Protein AF-A0A420PX60-F1 (afdb_monomer)

Foldseek 3Di:
DDDDDPVVVVVVVVVVVVVVVVVVVVVVVVVVVVVVVVVVVVPPPDPPVLQVQCLLLLLLLLQLCCQLPVPDFLLVLVVCCVVDRNLVSSLVSLQVLCVSLVHDGDDSVRCVVCVLVSSQVSLVSCLVPQQFKEFPDFDPDFDPPVVLLVLCLVVCVVDPRSVSDPSVPDDSSSLSSVLSNVCNNVRYHYDSVCRRDVRSSRRSSRCVSVVNTDIDGSVVVVVVVVVVD

Solvent-accessible surface area (backbone atoms only — not comparable to full-atom values): 12867 Å² total; per-residue (Å²): 136,85,84,77,74,57,68,68,60,56,50,51,50,52,50,51,54,50,52,54,53,51,52,51,51,52,50,49,52,51,50,50,50,51,49,49,50,52,49,57,70,64,47,70,72,70,91,79,59,73,50,73,93,39,37,18,56,39,15,36,50,30,16,53,44,27,59,78,36,74,84,61,52,61,42,58,51,53,51,49,54,71,76,39,60,52,66,62,44,51,53,53,52,52,53,52,51,28,57,76,70,70,46,81,89,71,55,72,65,59,38,67,78,35,46,68,60,54,51,49,52,49,50,53,56,49,53,75,73,57,73,40,36,30,65,76,44,53,44,95,62,54,56,56,72,70,56,49,53,51,52,48,52,67,66,34,70,80,41,81,52,47,69,68,46,66,72,91,75,62,50,71,58,52,49,27,27,51,50,19,27,55,37,8,70,73,54,32,52,61,64,43,71,54,29,57,51,68,67,40,32,33,7,39,47,40,11,56,77,70,70,57,42,40,73,37,57,53,82,67,54,73,70,58,59,79,74,77,115

Secondary structure (DSSP, 8-state):
------HHHHHHHHHHHHHHHHHHHHHHHHHHHHHHHHHHHHS---S--TTTTTHHHHHHHHHHHHHH-TT--HHHHHHHHHHS-HHHHHHHHHHHHHHHTTPPP--HHHHHHTHHHHHHHHHHHHHHHH--EEEEE--SS---HHHHHHHHHHHHTTSHHHHT--GGG--HHHHHHHHHHHHHHTTEE--GGGGSSHHHHHHHHHHHHHT-SEEE-TTTGGGTGGG--

Mean predicted aligned error: 12.95 Å

Organism: Fusarium oxysporum (NCBI:txid5507)

Radius of gyration: 25.58 Å; Cα contacts (8 Å, |Δi|>4): 239; chains: 1; bounding box: 65×84×45 Å

pLDDT: mean 82.31, std 15.72, range [37.22, 97.06]

Structure (mmCIF, N/CA/C/O backbone):
data_AF-A0A420PX60-F1
#
_entry.id   AF-A0A420PX60-F1
#
loop_
_atom_site.group_PDB
_atom_site.id
_atom_site.type_symbol
_atom_site.label_atom_id
_atom_site.label_alt_id
_atom_site.label_comp_id
_atom_site.label_asym_id
_atom_site.label_entity_id
_atom_site.label_seq_id
_atom_site.pdbx_PDB_ins_code
_atom_site.Cartn_x
_atom_site.Cartn_y
_atom_site.Cartn_z
_atom_site.occupancy
_atom_site.B_iso_or_equiv
_atom_site.auth_seq_id
_atom_site.auth_comp_id
_atom_site.auth_asym_id
_atom_site.auth_atom_id
_atom_site.pdbx_PDB_model_num
ATOM 1 N N . MET A 1 1 ? 51.473 63.343 -23.647 1.00 39.12 1 MET A N 1
ATOM 2 C CA . MET A 1 1 ? 51.905 61.939 -23.492 1.00 39.12 1 MET A CA 1
ATOM 3 C C . MET A 1 1 ? 50.635 61.113 -23.345 1.00 39.12 1 MET A C 1
ATOM 5 O O . MET A 1 1 ? 49.970 61.221 -22.326 1.00 39.12 1 MET A O 1
ATOM 9 N N . THR A 1 2 ? 50.204 60.440 -24.412 1.00 43.53 2 THR A N 1
ATOM 10 C CA . THR A 1 2 ? 48.898 59.763 -24.469 1.00 43.53 2 THR A CA 1
ATOM 11 C C . THR A 1 2 ? 49.077 58.333 -23.974 1.00 43.53 2 THR A C 1
ATOM 13 O O . THR A 1 2 ? 49.646 57.504 -24.679 1.00 43.53 2 THR A O 1
ATOM 16 N N . ILE A 1 3 ? 48.663 58.058 -22.736 1.00 50.19 3 ILE A N 1
ATOM 17 C CA . ILE A 1 3 ? 48.736 56.716 -22.150 1.00 50.19 3 ILE A CA 1
ATOM 18 C C . ILE A 1 3 ? 47.606 55.889 -22.767 1.00 50.19 3 ILE A C 1
ATOM 20 O O . ILE A 1 3 ? 46.438 56.056 -22.424 1.00 50.19 3 ILE A O 1
ATOM 24 N N . THR A 1 4 ? 47.946 55.033 -23.726 1.00 51.41 4 THR A N 1
ATOM 25 C CA . THR A 1 4 ? 47.033 54.034 -24.284 1.00 51.41 4 THR A CA 1
ATOM 26 C C . THR A 1 4 ? 47.108 52.792 -23.406 1.00 51.41 4 THR A C 1
ATOM 28 O O . THR A 1 4 ? 48.108 52.078 -23.396 1.00 51.41 4 THR A O 1
ATOM 31 N N . PHE A 1 5 ? 46.063 52.556 -22.613 1.00 56.72 5 PHE A N 1
ATOM 32 C CA . PHE A 1 5 ? 45.938 51.310 -21.862 1.00 56.72 5 PHE A CA 1
ATOM 33 C C . PHE A 1 5 ? 45.734 50.148 -22.849 1.00 56.72 5 PHE A C 1
ATOM 35 O O . PHE A 1 5 ? 44.934 50.293 -23.778 1.00 56.72 5 PHE A O 1
ATOM 42 N N . PRO A 1 6 ? 46.422 49.001 -22.688 1.00 65.31 6 PRO A N 1
ATOM 43 C CA . PRO A 1 6 ? 46.249 47.873 -23.594 1.00 65.31 6 PRO A CA 1
ATOM 44 C C . PRO A 1 6 ? 44.797 47.398 -23.524 1.00 65.31 6 PRO A C 1
ATOM 46 O O . PRO A 1 6 ? 44.298 47.103 -22.438 1.00 65.31 6 PRO A O 1
ATOM 49 N N . ALA A 1 7 ? 44.113 47.311 -24.667 1.00 59.41 7 ALA A N 1
ATOM 50 C CA . ALA A 1 7 ? 42.714 46.879 -24.737 1.00 59.41 7 ALA A CA 1
ATOM 51 C C . ALA A 1 7 ? 42.475 45.522 -24.040 1.00 59.41 7 ALA A C 1
ATOM 53 O O . ALA A 1 7 ? 41.420 45.298 -23.453 1.00 59.41 7 ALA A O 1
ATOM 54 N N . THR A 1 8 ? 43.488 44.653 -24.024 1.00 61.88 8 THR A N 1
ATOM 55 C CA . THR A 1 8 ? 43.522 43.379 -23.291 1.00 61.88 8 THR A CA 1
ATOM 56 C C . THR A 1 8 ? 43.421 43.531 -21.774 1.00 61.88 8 THR A C 1
ATOM 58 O O . THR A 1 8 ? 42.754 42.724 -21.135 1.00 61.88 8 THR A O 1
ATOM 61 N N . LEU A 1 9 ? 44.030 44.569 -21.197 1.00 65.00 9 LEU A N 1
ATOM 62 C CA . LEU A 1 9 ? 44.014 44.846 -19.756 1.00 65.00 9 LEU A CA 1
ATOM 63 C C . LEU A 1 9 ? 42.647 45.390 -19.310 1.00 65.00 9 LEU A C 1
ATOM 65 O O . LEU A 1 9 ? 42.151 45.039 -18.241 1.00 65.00 9 LEU A O 1
ATOM 69 N N . VAL A 1 10 ? 42.002 46.186 -20.170 1.00 70.25 10 VAL A N 1
ATOM 70 C CA . VAL A 1 10 ? 40.627 46.672 -19.966 1.00 70.25 10 VAL A CA 1
ATOM 71 C C . VAL A 1 10 ? 39.625 45.515 -20.045 1.00 70.25 10 VAL A C 1
ATOM 73 O O . VAL A 1 10 ? 38.792 45.370 -19.153 1.00 70.25 10 VAL A O 1
ATOM 76 N N . LEU A 1 11 ? 39.757 44.642 -21.049 1.00 71.19 11 LEU A N 1
ATOM 77 C CA . LEU A 1 11 ? 38.934 43.438 -21.205 1.00 71.19 11 LEU A CA 1
ATOM 78 C C . LEU A 1 11 ? 39.089 42.465 -20.030 1.00 71.19 11 LEU A C 1
ATOM 80 O O . LEU A 1 11 ? 38.087 41.970 -19.520 1.00 71.19 11 LEU A O 1
ATOM 84 N N . SER A 1 12 ? 40.314 42.220 -19.551 1.00 75.62 12 SER A N 1
ATOM 85 C CA . SER A 1 12 ? 40.524 41.350 -18.386 1.00 75.62 12 SER A CA 1
ATOM 86 C C . SER A 1 12 ? 39.862 41.905 -17.127 1.00 75.62 12 SER A C 1
ATOM 88 O O . SER A 1 12 ? 39.278 41.147 -16.358 1.00 75.62 12 SER A O 1
ATOM 90 N N . LEU A 1 13 ? 39.895 43.229 -16.940 1.00 77.75 13 LEU A N 1
ATOM 91 C CA . LEU A 1 13 ? 39.271 43.871 -15.786 1.00 77.75 13 LEU A CA 1
ATOM 92 C C . LEU A 1 13 ? 37.740 43.764 -15.848 1.00 77.75 13 LEU A C 1
ATOM 94 O O . LEU A 1 13 ? 37.107 43.453 -14.843 1.00 77.75 13 LEU A O 1
ATOM 98 N N . GLN A 1 14 ? 37.157 43.952 -17.036 1.00 80.31 14 GLN A N 1
ATOM 99 C CA . GLN A 1 14 ? 35.719 43.796 -17.274 1.00 80.31 14 GLN A CA 1
ATOM 100 C C . GLN A 1 14 ? 35.247 42.349 -17.072 1.00 80.31 14 GLN A C 1
ATOM 102 O O . GLN A 1 14 ? 34.190 42.125 -16.486 1.00 80.31 14 GLN A O 1
ATOM 107 N N . ILE A 1 15 ? 36.039 41.363 -17.507 1.00 80.31 15 ILE A N 1
ATOM 108 C CA . ILE A 1 15 ? 35.744 39.938 -17.298 1.00 80.31 15 ILE A CA 1
ATOM 109 C C . ILE A 1 15 ? 35.779 39.593 -15.806 1.00 80.31 15 ILE A C 1
ATOM 111 O O . ILE A 1 15 ? 34.854 38.945 -15.318 1.00 80.31 15 ILE A O 1
ATOM 115 N N . CYS A 1 16 ? 36.788 40.055 -15.061 1.00 79.94 16 CYS A N 1
ATOM 116 C CA . CYS A 1 16 ? 36.846 39.833 -13.614 1.00 79.94 16 CYS A CA 1
ATOM 117 C C . CYS A 1 16 ? 35.641 40.453 -12.893 1.00 79.94 16 CYS A C 1
ATOM 119 O O . CYS A 1 16 ? 35.014 39.789 -12.073 1.00 79.94 16 CYS A O 1
ATOM 121 N N . GLN A 1 17 ? 35.254 41.678 -13.263 1.00 84.94 17 GLN A N 1
ATOM 122 C CA . GLN A 1 17 ? 34.063 42.332 -12.710 1.00 84.94 17 GLN A CA 1
ATOM 123 C C . GLN A 1 17 ? 32.777 41.540 -12.993 1.00 84.94 17 GLN A C 1
ATOM 125 O O . GLN A 1 17 ? 31.934 41.403 -12.108 1.00 84.94 17 GLN A O 1
ATOM 130 N N . LEU A 1 18 ? 32.635 40.976 -14.196 1.00 87.19 18 LEU A N 1
ATOM 131 C CA . LEU A 1 18 ? 31.510 40.110 -14.564 1.00 87.19 18 LEU A 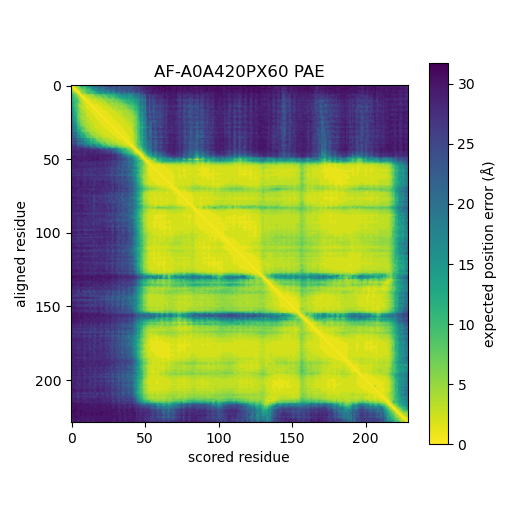CA 1
ATOM 132 C C . LEU A 1 18 ? 31.476 38.810 -13.750 1.00 87.19 18 LEU A C 1
ATOM 134 O O . LEU A 1 18 ? 30.405 38.393 -13.306 1.00 87.19 18 LEU A O 1
ATOM 138 N N . PHE A 1 19 ? 32.629 38.176 -13.525 1.00 86.12 19 PHE A N 1
ATOM 139 C CA . PHE A 1 19 ? 32.718 36.972 -12.694 1.00 86.12 19 PHE A CA 1
ATOM 140 C C . PHE A 1 19 ? 32.356 37.252 -11.236 1.00 86.12 19 PHE A C 1
ATOM 142 O O . PHE A 1 19 ? 31.608 36.476 -10.639 1.00 86.12 19 PHE A O 1
ATOM 149 N N . ASP A 1 20 ? 32.821 38.369 -10.682 1.00 88.44 20 ASP A N 1
ATOM 150 C CA . ASP A 1 20 ? 32.480 38.768 -9.317 1.00 88.44 20 ASP A CA 1
ATOM 151 C C . ASP A 1 20 ? 30.981 39.067 -9.179 1.00 88.44 20 ASP A C 1
ATOM 153 O O . ASP A 1 20 ? 30.349 38.614 -8.222 1.00 88.44 20 ASP A O 1
ATOM 157 N N . GLN A 1 21 ? 30.376 39.731 -10.171 1.00 88.12 21 GLN A N 1
ATOM 158 C CA . GLN A 1 21 ? 28.929 39.962 -10.218 1.00 88.12 21 GLN A CA 1
ATOM 159 C C . GLN A 1 21 ? 28.127 38.656 -10.307 1.00 88.12 21 GLN A C 1
ATOM 161 O O . GLN A 1 21 ? 27.132 38.493 -9.599 1.00 88.12 21 GLN A O 1
ATOM 166 N N . LEU A 1 22 ? 28.554 37.703 -11.142 1.00 84.38 22 LEU A N 1
ATOM 167 C CA . LEU A 1 22 ? 27.912 36.389 -11.247 1.00 84.38 22 LEU A CA 1
ATOM 168 C C . LEU A 1 22 ? 28.008 35.608 -9.936 1.00 84.38 22 LEU A C 1
ATOM 170 O O . LEU A 1 22 ? 27.019 35.020 -9.500 1.00 84.38 22 LEU A O 1
ATOM 174 N N . LYS A 1 23 ? 29.171 35.642 -9.283 1.00 87.75 23 LYS A N 1
ATOM 175 C CA . LYS A 1 23 ? 29.405 34.961 -8.008 1.00 87.75 23 LYS A CA 1
ATOM 176 C C . LYS A 1 23 ? 28.558 35.559 -6.885 1.00 87.75 23 LYS A C 1
ATOM 178 O O . LYS A 1 23 ? 27.946 34.813 -6.125 1.00 87.75 23 LYS A O 1
ATOM 183 N N . GLN A 1 24 ? 28.462 36.888 -6.818 1.00 90.31 24 GLN A N 1
ATOM 184 C CA . GLN A 1 24 ? 27.574 37.575 -5.874 1.00 90.31 24 GLN A CA 1
ATOM 185 C C . GLN A 1 24 ? 26.109 37.212 -6.114 1.00 90.31 24 GLN A C 1
ATOM 187 O O . GLN A 1 24 ? 25.393 36.895 -5.168 1.00 90.31 24 GLN A O 1
ATOM 192 N N . ARG A 1 25 ? 25.671 37.186 -7.376 1.00 87.69 25 ARG A N 1
ATOM 193 C CA . ARG A 1 25 ? 24.294 36.828 -7.729 1.00 87.69 25 ARG A CA 1
ATOM 194 C C . ARG A 1 25 ? 23.974 35.367 -7.407 1.00 87.69 25 ARG A C 1
ATOM 196 O O . ARG A 1 25 ? 22.879 35.077 -6.938 1.00 87.69 25 ARG A O 1
ATOM 203 N N . GLN A 1 26 ? 24.920 34.454 -7.623 1.00 86.62 26 GLN A N 1
ATOM 204 C CA . GLN A 1 26 ? 24.773 33.043 -7.261 1.00 86.62 26 GLN A CA 1
ATOM 205 C C . GLN A 1 26 ? 24.643 32.860 -5.744 1.00 86.62 26 GLN A C 1
ATOM 207 O O . GLN A 1 26 ? 23.799 32.088 -5.292 1.00 86.62 26 GLN A O 1
ATOM 212 N N . GLU A 1 27 ? 25.447 33.580 -4.961 1.00 89.00 27 GLU A N 1
ATOM 213 C CA . GLU A 1 27 ? 25.375 33.523 -3.501 1.00 89.00 27 GLU A CA 1
ATOM 214 C C . GLU A 1 27 ? 24.075 34.144 -2.977 1.00 89.00 27 GLU A C 1
ATOM 216 O O . GLU A 1 27 ? 23.434 33.572 -2.098 1.00 89.00 27 GLU A O 1
ATOM 221 N N . GLN A 1 28 ? 23.616 35.242 -3.583 1.00 91.00 28 GLN A N 1
ATOM 222 C CA . GLN A 1 28 ? 22.312 35.827 -3.280 1.00 91.00 28 GLN A CA 1
ATOM 223 C C . GLN A 1 28 ? 21.173 34.832 -3.549 1.00 91.00 28 GLN A C 1
ATOM 225 O O . GLN A 1 28 ? 20.354 34.594 -2.665 1.00 91.00 28 GLN A O 1
ATOM 230 N N . PHE A 1 29 ? 21.159 34.175 -4.714 1.00 81.81 29 PHE A N 1
ATOM 231 C CA . PHE A 1 29 ? 20.178 33.124 -5.011 1.00 81.81 29 PHE A CA 1
ATOM 232 C C . PHE A 1 29 ? 20.250 31.963 -4.014 1.00 81.81 29 PHE A C 1
ATOM 234 O O . PHE A 1 29 ? 19.221 31.423 -3.613 1.00 81.81 29 PHE A O 1
ATOM 241 N N . ARG A 1 30 ? 21.456 31.572 -3.584 1.00 84.06 30 ARG A N 1
ATOM 242 C CA . ARG A 1 30 ? 21.640 30.512 -2.586 1.00 84.06 30 ARG A CA 1
ATOM 243 C C . ARG A 1 30 ? 21.043 30.903 -1.234 1.00 84.06 30 ARG A C 1
ATOM 245 O O . ARG A 1 30 ? 20.396 30.071 -0.599 1.00 84.06 30 ARG A O 1
ATOM 252 N N . GLN A 1 31 ? 21.229 32.152 -0.818 1.00 87.19 31 GLN A N 1
ATOM 253 C CA . GLN A 1 31 ? 20.663 32.691 0.417 1.00 87.19 31 GLN A CA 1
ATOM 254 C C . GLN A 1 31 ? 19.141 32.828 0.330 1.00 87.19 31 GLN A C 1
ATOM 256 O O . GLN A 1 31 ? 18.449 32.425 1.261 1.00 87.19 31 GLN A O 1
ATOM 261 N N . GLU A 1 32 ? 18.605 33.305 -0.794 1.00 87.25 32 GLU A N 1
ATOM 262 C CA . GLU A 1 32 ? 17.159 33.362 -1.044 1.00 87.25 32 GLU A CA 1
ATOM 263 C C . GLU A 1 32 ? 16.533 31.959 -1.009 1.00 87.25 32 GLU A C 1
ATOM 265 O O . GLU A 1 32 ? 15.521 31.755 -0.343 1.00 87.25 32 GLU A O 1
ATOM 270 N N . LEU A 1 33 ? 17.170 30.954 -1.622 1.00 75.38 33 LEU A N 1
ATOM 271 C CA . LEU A 1 33 ? 16.719 29.559 -1.550 1.00 75.38 33 LEU A CA 1
ATOM 272 C C . LEU A 1 33 ? 16.769 28.995 -0.126 1.00 75.38 33 LEU A C 1
ATOM 274 O O . LEU A 1 33 ? 15.857 28.274 0.275 1.00 75.38 33 LEU A O 1
ATOM 278 N N . GLN A 1 34 ? 17.803 29.317 0.654 1.00 73.31 34 GLN A N 1
ATOM 279 C CA . GLN A 1 34 ? 17.872 28.926 2.065 1.00 73.31 34 GLN A CA 1
ATOM 280 C C . GLN A 1 34 ? 16.784 29.608 2.899 1.00 73.31 34 GLN A C 1
ATOM 282 O O . GLN A 1 34 ? 16.186 28.961 3.756 1.00 73.31 34 GLN A O 1
ATOM 287 N N . GLN A 1 35 ? 16.485 30.881 2.631 1.00 78.75 35 GLN A N 1
ATOM 288 C CA . GLN A 1 35 ? 15.406 31.607 3.296 1.00 78.75 35 GLN A CA 1
ATOM 289 C C . GLN A 1 35 ? 14.039 31.035 2.928 1.00 78.75 35 GLN A C 1
ATOM 291 O O . GLN A 1 35 ? 13.254 30.770 3.833 1.00 78.75 35 GLN A O 1
ATOM 296 N N . ILE A 1 36 ? 13.778 30.759 1.646 1.00 73.12 36 ILE A N 1
ATOM 297 C CA . ILE A 1 36 ? 12.554 30.091 1.180 1.00 73.12 36 ILE A CA 1
ATOM 298 C C . ILE A 1 36 ? 12.425 28.719 1.833 1.00 73.12 36 ILE A C 1
ATOM 300 O O . ILE A 1 36 ? 11.367 28.414 2.365 1.00 73.12 36 ILE A O 1
ATOM 304 N N . ARG A 1 37 ? 13.495 27.918 1.871 1.00 64.62 37 ARG A N 1
ATOM 305 C CA . ARG A 1 37 ? 13.488 26.612 2.541 1.00 64.62 37 ARG A CA 1
ATOM 306 C C . ARG A 1 37 ? 13.170 26.752 4.027 1.00 64.62 37 ARG A C 1
ATOM 308 O O . ARG A 1 37 ? 12.275 26.084 4.512 1.00 64.62 37 ARG A O 1
ATOM 315 N N . SER A 1 38 ? 13.793 27.709 4.713 1.00 68.88 38 SER A N 1
ATOM 316 C CA . SER A 1 38 ? 13.491 27.995 6.119 1.00 68.88 38 SER A CA 1
ATOM 317 C C . SER A 1 38 ? 12.068 28.524 6.342 1.00 68.88 38 SER A C 1
ATOM 319 O O . SER A 1 38 ? 11.492 28.297 7.400 1.00 68.88 38 SER A O 1
ATOM 321 N N . LEU A 1 39 ? 11.494 29.236 5.366 1.00 68.44 39 LEU A N 1
ATOM 322 C CA . LEU A 1 39 ? 10.122 29.736 5.404 1.00 68.44 39 LEU A CA 1
ATOM 323 C C . LEU A 1 39 ? 9.136 28.585 5.184 1.00 68.44 39 LEU A C 1
ATOM 325 O O . LEU A 1 39 ? 8.154 28.493 5.908 1.00 68.44 39 LEU A O 1
ATOM 329 N N . VAL A 1 40 ? 9.438 27.685 4.247 1.00 59.56 40 VAL A N 1
ATOM 330 C CA . VAL A 1 40 ? 8.708 26.436 3.998 1.00 59.56 40 VAL A CA 1
ATOM 331 C C . VAL A 1 40 ? 8.770 25.520 5.222 1.00 59.56 40 VAL A C 1
ATOM 333 O O . VAL A 1 40 ? 7.744 24.981 5.609 1.00 59.56 40 VAL A O 1
ATOM 336 N N . ASP A 1 41 ? 9.919 25.432 5.896 1.00 54.72 41 ASP A N 1
ATOM 337 C CA . ASP A 1 41 ? 10.091 24.648 7.127 1.00 54.72 41 ASP A CA 1
ATOM 338 C C . ASP A 1 41 ? 9.387 25.294 8.346 1.00 54.72 41 ASP A C 1
ATOM 340 O O . ASP A 1 41 ? 9.072 24.612 9.322 1.00 54.72 41 ASP A O 1
ATOM 344 N N . ARG A 1 42 ? 9.139 26.617 8.319 1.00 52.81 42 ARG A N 1
ATOM 345 C CA . ARG A 1 42 ? 8.427 27.381 9.371 1.00 52.81 42 ARG A CA 1
ATOM 346 C C . ARG A 1 42 ? 6.923 27.478 9.150 1.00 52.81 42 ARG A C 1
ATOM 348 O O . ARG A 1 42 ? 6.186 27.718 10.107 1.00 52.81 42 ARG A O 1
ATOM 355 N N . ILE A 1 43 ? 6.465 27.322 7.913 1.00 48.41 43 ILE A N 1
ATOM 356 C CA . ILE A 1 43 ? 5.065 27.049 7.627 1.00 48.41 43 ILE A CA 1
ATOM 357 C C . ILE A 1 43 ? 4.861 25.620 8.110 1.00 48.41 43 ILE A C 1
ATOM 359 O O . ILE A 1 43 ? 5.201 24.669 7.414 1.00 48.41 43 ILE A O 1
ATOM 363 N N . ALA A 1 44 ? 4.341 25.465 9.332 1.00 45.22 44 ALA A N 1
ATOM 364 C CA . ALA A 1 44 ? 3.770 24.188 9.728 1.00 45.22 44 ALA A CA 1
ATOM 365 C C . ALA A 1 44 ? 2.891 23.737 8.554 1.00 45.22 44 ALA A C 1
ATOM 367 O O . ALA A 1 44 ? 2.058 24.541 8.108 1.00 45.22 44 ALA A O 1
ATOM 368 N N . PRO A 1 45 ? 3.117 22.535 7.990 1.00 45.28 45 PRO A N 1
ATOM 369 C CA . PRO A 1 45 ? 2.302 22.089 6.882 1.00 45.28 45 PRO A CA 1
ATOM 370 C C . PRO A 1 45 ? 0.835 22.238 7.301 1.00 45.28 45 PRO A C 1
ATOM 372 O O . PRO A 1 45 ? 0.519 22.072 8.490 1.00 45.28 45 PRO A O 1
ATOM 375 N N . PRO A 1 46 ? -0.079 22.574 6.373 1.00 45.19 46 PRO A N 1
ATOM 376 C CA . PRO A 1 46 ? -1.500 22.460 6.674 1.00 45.19 46 PRO A CA 1
ATOM 377 C C . PRO A 1 46 ? -1.751 21.072 7.294 1.00 45.19 46 PRO A C 1
ATOM 379 O O . PRO A 1 46 ? -0.969 20.152 7.038 1.00 45.19 46 PRO A O 1
ATOM 382 N N . PRO A 1 47 ? -2.814 20.865 8.090 1.00 44.97 47 PRO A N 1
ATOM 383 C CA . PRO A 1 47 ? -3.081 19.600 8.796 1.00 44.97 47 PRO A CA 1
ATOM 384 C C . PRO A 1 47 ? -3.336 18.380 7.870 1.00 44.97 47 PRO A C 1
ATOM 386 O O . PRO A 1 47 ? -3.905 17.369 8.271 1.00 44.97 47 PRO A O 1
ATOM 389 N N . GLU A 1 48 ? -2.895 18.439 6.619 1.00 46.53 48 GLU A N 1
ATOM 390 C CA . GLU A 1 48 ? -2.953 17.433 5.578 1.00 46.53 48 GLU A CA 1
ATOM 391 C C . GLU A 1 48 ? -1.622 16.683 5.403 1.00 46.53 48 GLU A C 1
ATOM 393 O O . GLU A 1 48 ? -1.132 16.507 4.295 1.00 46.53 48 GLU A O 1
ATOM 398 N N . TYR A 1 49 ? -1.081 16.144 6.492 1.00 46.50 49 TYR A N 1
ATOM 399 C CA . TYR A 1 49 ? -0.371 14.861 6.433 1.00 46.50 49 TYR A CA 1
ATOM 400 C C . TYR A 1 49 ? -1.120 13.854 7.298 1.00 46.50 49 TYR A C 1
ATOM 402 O O . TYR A 1 49 ? -0.581 13.214 8.194 1.00 46.50 49 TYR A O 1
ATOM 410 N N . LYS A 1 50 ? -2.414 13.719 7.006 1.00 54.66 50 LYS A N 1
ATOM 411 C CA . LYS A 1 50 ? -3.349 12.790 7.650 1.00 54.66 50 LYS A CA 1
ATOM 412 C C . LYS A 1 50 ? -2.844 11.335 7.710 1.00 54.66 50 LYS A C 1
ATOM 414 O O . LYS A 1 50 ? -3.335 10.559 8.521 1.00 54.66 50 LYS A O 1
ATOM 419 N N . TYR A 1 51 ? -1.856 10.992 6.880 1.00 60.31 51 TYR A N 1
ATOM 420 C CA . TYR A 1 51 ? -1.238 9.672 6.784 1.00 60.31 51 TYR A CA 1
ATOM 421 C C . TYR A 1 51 ? 0.288 9.653 7.004 1.00 60.31 51 TYR A C 1
ATOM 423 O O . TYR A 1 51 ? 0.911 8.636 6.701 1.00 60.31 51 TYR A O 1
ATOM 431 N N . ALA A 1 52 ? 0.919 10.717 7.524 1.00 62.66 52 ALA A N 1
ATOM 432 C CA . ALA A 1 52 ? 2.339 10.633 7.893 1.00 62.66 52 ALA A CA 1
ATOM 433 C C . ALA A 1 52 ? 2.542 9.488 8.903 1.00 62.66 52 ALA A C 1
ATOM 435 O O . ALA A 1 52 ? 1.870 9.432 9.929 1.00 62.66 52 ALA A O 1
ATOM 436 N N . GLY A 1 53 ? 3.416 8.534 8.566 1.00 76.12 53 GLY A N 1
ATOM 437 C CA . GLY A 1 53 ? 3.623 7.294 9.328 1.00 76.12 53 GLY A CA 1
ATOM 438 C C . GLY A 1 53 ? 2.744 6.103 8.910 1.00 76.12 53 GLY A C 1
ATOM 439 O O . GLY A 1 53 ? 3.073 4.970 9.241 1.00 76.12 53 GLY A O 1
ATOM 440 N N . TYR A 1 54 ? 1.695 6.313 8.109 1.00 85.56 54 TYR A N 1
ATOM 441 C CA . TYR A 1 54 ? 0.756 5.267 7.671 1.00 85.56 54 TYR A CA 1
ATOM 442 C C . TYR A 1 54 ? 0.921 4.841 6.204 1.00 85.56 54 TYR A C 1
ATOM 444 O O . TYR A 1 54 ? 0.167 4.001 5.718 1.00 85.56 54 TYR A O 1
ATOM 452 N N . ILE A 1 55 ? 1.900 5.390 5.483 1.00 91.38 55 ILE A N 1
ATOM 453 C CA . ILE A 1 55 ? 2.121 5.119 4.050 1.00 91.38 55 ILE A CA 1
ATOM 454 C C . ILE A 1 55 ? 2.286 3.613 3.780 1.00 91.38 55 ILE A C 1
ATOM 456 O O . ILE A 1 55 ? 1.559 3.036 2.974 1.00 91.38 55 ILE A O 1
ATOM 460 N N . HIS A 1 56 ? 3.169 2.948 4.522 1.00 92.75 56 HIS A N 1
ATOM 461 C CA . HIS A 1 56 ? 3.385 1.504 4.407 1.00 92.75 56 HIS A CA 1
ATOM 462 C C . HIS A 1 56 ? 2.166 0.653 4.790 1.00 92.75 56 HIS A C 1
ATOM 464 O O . HIS A 1 56 ? 1.969 -0.441 4.259 1.00 92.75 56 HIS A O 1
ATOM 470 N N . ILE A 1 57 ? 1.326 1.170 5.690 1.00 95.06 57 ILE A N 1
ATOM 471 C CA . ILE A 1 57 ? 0.062 0.541 6.077 1.00 95.06 57 ILE A CA 1
ATOM 472 C C . ILE A 1 57 ? -0.923 0.622 4.911 1.00 95.06 57 ILE A C 1
ATOM 474 O O . ILE A 1 57 ? -1.518 -0.389 4.555 1.00 95.06 57 ILE A O 1
ATOM 478 N N . LEU A 1 58 ? -1.057 1.784 4.267 1.00 95.81 58 LEU A N 1
ATOM 479 C CA . LEU A 1 58 ? -1.914 1.950 3.091 1.00 95.81 58 LEU A CA 1
ATOM 480 C C . LEU A 1 58 ? -1.469 1.079 1.916 1.00 95.81 58 LEU A C 1
ATOM 482 O O . LEU A 1 58 ? -2.314 0.437 1.293 1.00 95.81 58 LEU A O 1
ATOM 486 N N . PHE A 1 59 ? -0.161 1.018 1.661 1.00 96.25 59 PHE A N 1
ATOM 487 C CA . PHE A 1 59 ? 0.428 0.108 0.681 1.00 96.25 59 PHE A CA 1
ATOM 488 C C . PHE A 1 59 ? -0.002 -1.342 0.937 1.00 96.25 59 PHE A C 1
ATOM 490 O O . PHE A 1 59 ? -0.579 -1.990 0.063 1.00 96.25 59 PHE A O 1
ATOM 497 N N . SER A 1 60 ? 0.222 -1.839 2.158 1.00 95.50 60 SER A N 1
ATOM 498 C CA . SER A 1 60 ? -0.108 -3.221 2.512 1.00 95.50 60 SER A CA 1
ATOM 499 C C . SER A 1 60 ? -1.612 -3.489 2.458 1.00 95.50 60 SER A C 1
ATOM 501 O O . SER A 1 60 ? -2.041 -4.527 1.952 1.00 95.50 60 SER A O 1
ATOM 503 N N . LEU A 1 61 ? -2.424 -2.531 2.917 1.00 96.62 61 LEU A N 1
ATOM 504 C CA . LEU A 1 61 ? -3.874 -2.630 2.844 1.00 96.62 61 LEU A CA 1
ATOM 505 C C . LEU A 1 61 ? -4.351 -2.754 1.397 1.00 96.62 61 LEU A C 1
ATOM 507 O O . LEU A 1 61 ? -5.135 -3.651 1.108 1.00 96.62 61 LEU A O 1
ATOM 511 N N . ALA A 1 62 ? -3.866 -1.906 0.490 1.00 96.06 62 ALA A N 1
ATOM 512 C CA . ALA A 1 62 ? -4.230 -1.970 -0.922 1.00 96.06 62 ALA A CA 1
ATOM 513 C C . ALA A 1 62 ? -3.789 -3.294 -1.565 1.00 96.06 62 ALA A C 1
ATOM 515 O O . ALA A 1 62 ? -4.574 -3.931 -2.268 1.00 96.06 62 ALA A O 1
ATOM 516 N N . ASN A 1 63 ? -2.571 -3.746 -1.256 1.00 94.88 63 ASN A N 1
ATOM 517 C CA . ASN A 1 63 ? -2.009 -4.981 -1.789 1.00 94.88 63 ASN A CA 1
ATOM 518 C C . ASN A 1 63 ? -2.805 -6.222 -1.369 1.00 94.88 63 ASN A C 1
ATOM 520 O O . ASN A 1 63 ? -3.300 -6.961 -2.220 1.00 94.88 63 ASN A O 1
ATOM 524 N N . ILE A 1 64 ? -3.022 -6.407 -0.065 1.00 94.62 64 ILE A N 1
ATOM 525 C CA . ILE A 1 64 ? -3.798 -7.540 0.456 1.00 94.62 64 ILE A CA 1
ATOM 526 C C . ILE A 1 64 ? -5.274 -7.429 0.051 1.00 94.62 64 ILE A C 1
ATOM 528 O O . ILE A 1 64 ? -5.898 -8.441 -0.262 1.00 94.62 64 ILE A O 1
ATOM 532 N N . GLN A 1 65 ? -5.854 -6.223 0.018 1.00 94.94 65 GLN A N 1
ATOM 533 C CA . GLN A 1 65 ? -7.249 -6.044 -0.392 1.00 94.94 65 GLN A CA 1
ATOM 534 C C . GLN A 1 65 ? -7.465 -6.476 -1.843 1.00 94.94 65 GLN A C 1
ATOM 536 O O . GLN A 1 65 ? -8.433 -7.181 -2.123 1.00 94.94 65 GLN A O 1
ATOM 541 N N . ARG A 1 66 ? -6.570 -6.085 -2.757 1.00 93.50 66 ARG A N 1
ATOM 542 C CA . ARG A 1 66 ? -6.669 -6.469 -4.167 1.00 93.50 66 ARG A CA 1
ATOM 543 C C . ARG A 1 66 ? -6.581 -7.981 -4.358 1.00 93.50 66 ARG A C 1
ATOM 545 O O . ARG A 1 66 ? -7.313 -8.536 -5.173 1.00 93.50 66 ARG A O 1
ATOM 552 N N . LEU A 1 67 ? -5.725 -8.630 -3.576 1.00 92.31 67 LEU A N 1
ATOM 553 C CA . LEU A 1 67 ? -5.549 -10.077 -3.576 1.00 92.31 67 LEU A CA 1
ATOM 554 C C . LEU A 1 67 ? -6.772 -10.826 -3.014 1.00 92.31 67 LEU A C 1
ATOM 556 O O . LEU A 1 67 ? -7.222 -11.810 -3.594 1.00 92.31 67 LEU A O 1
ATOM 560 N N . LEU A 1 68 ? -7.338 -10.353 -1.899 1.00 93.12 68 LEU A N 1
ATOM 561 C CA . LEU A 1 68 ? -8.501 -10.973 -1.250 1.00 93.12 68 LEU A CA 1
ATOM 562 C C . LEU A 1 68 ? -9.828 -10.681 -1.957 1.00 93.12 68 LEU A C 1
ATOM 564 O O . LEU A 1 68 ? -10.797 -11.421 -1.790 1.00 93.12 68 LEU A O 1
ATOM 568 N N . SER A 1 69 ? -9.922 -9.566 -2.674 1.00 91.19 69 SER A N 1
ATOM 569 C CA . SER A 1 69 ? -11.157 -9.110 -3.311 1.00 91.19 69 SER A CA 1
ATOM 570 C C . SER A 1 69 ? -10.843 -8.470 -4.663 1.00 91.19 69 SER A C 1
ATOM 572 O O . SER A 1 69 ? -10.813 -7.236 -4.760 1.00 91.19 69 SER A O 1
ATOM 574 N N . PRO A 1 70 ? -10.634 -9.294 -5.709 1.00 89.00 70 PRO A N 1
ATOM 575 C CA . PRO A 1 70 ? -10.209 -8.829 -7.025 1.00 89.00 70 PRO A CA 1
ATOM 576 C C . PRO A 1 70 ? -11.163 -7.842 -7.709 1.00 89.00 70 PRO A C 1
ATOM 578 O O . PRO A 1 70 ? -10.748 -7.109 -8.601 1.00 89.00 70 PRO A O 1
ATOM 581 N N . ASP A 1 71 ? -12.417 -7.786 -7.281 1.00 88.06 71 ASP A N 1
ATOM 582 C CA . ASP A 1 71 ? -13.412 -6.868 -7.840 1.00 88.06 71 ASP A CA 1
ATOM 583 C C . ASP A 1 71 ? -13.393 -5.480 -7.170 1.00 88.06 71 ASP A C 1
ATOM 585 O O . ASP A 1 71 ? -14.170 -4.594 -7.526 1.00 88.06 71 ASP A O 1
ATOM 589 N N . THR A 1 72 ? -12.526 -5.266 -6.170 1.00 87.00 72 THR A N 1
ATOM 590 C CA . THR A 1 72 ? -12.390 -3.960 -5.509 1.00 87.00 72 THR A CA 1
ATOM 591 C C . THR A 1 72 ? -11.753 -2.969 -6.472 1.00 87.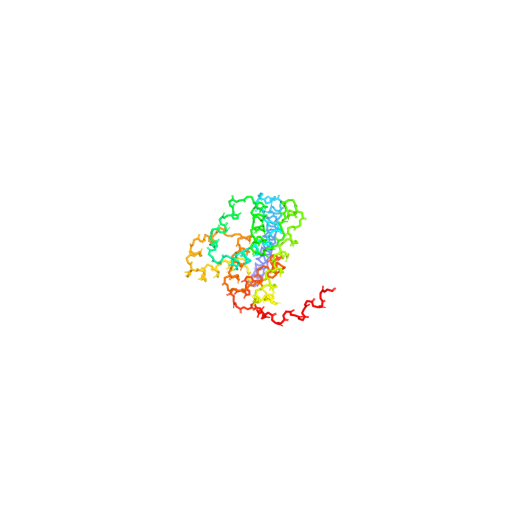00 72 THR A C 1
ATOM 593 O O . THR A 1 72 ? -10.597 -3.139 -6.826 1.00 87.00 72 THR A O 1
ATOM 596 N N . SER A 1 73 ? -12.467 -1.903 -6.830 1.00 90.88 73 SER A N 1
ATOM 597 C CA . SER A 1 73 ? -11.927 -0.841 -7.685 1.00 90.88 73 SER A CA 1
ATOM 598 C C . SER A 1 73 ? -10.872 0.019 -6.965 1.00 90.88 73 SER A C 1
ATOM 600 O O . SER A 1 73 ? -11.104 0.495 -5.846 1.00 90.88 73 SER A O 1
ATOM 602 N N . LEU A 1 74 ? -9.742 0.278 -7.631 1.00 92.12 74 LEU A N 1
ATOM 603 C CA . LEU A 1 74 ? -8.659 1.163 -7.187 1.00 92.12 74 LEU A CA 1
ATOM 604 C C . LEU A 1 74 ? -9.147 2.598 -6.996 1.00 92.12 74 LEU A C 1
ATOM 606 O O . LEU A 1 74 ? -8.921 3.196 -5.941 1.00 92.12 74 LEU A O 1
ATOM 610 N N . SER A 1 75 ? -9.855 3.145 -7.988 1.00 91.25 75 SER A N 1
ATOM 611 C CA . SER A 1 75 ? -10.386 4.512 -7.923 1.00 91.25 75 SER A CA 1
ATOM 612 C C . SER A 1 75 ? -11.347 4.682 -6.740 1.00 91.25 75 SER A C 1
ATOM 614 O O . SER A 1 75 ? -11.287 5.674 -6.006 1.00 91.25 75 SER A O 1
ATOM 616 N N . THR A 1 76 ? -12.167 3.661 -6.472 1.00 91.25 76 THR A N 1
ATOM 617 C CA . THR A 1 76 ? -13.046 3.608 -5.297 1.00 91.25 76 THR A CA 1
ATOM 618 C C . THR A 1 76 ? -12.254 3.527 -3.992 1.00 91.25 76 THR A C 1
ATOM 620 O O . THR A 1 76 ? -12.594 4.213 -3.025 1.00 91.25 76 THR A O 1
ATOM 623 N N . PHE A 1 77 ? -11.187 2.725 -3.940 1.00 93.31 77 PHE A N 1
ATOM 624 C CA . PHE A 1 77 ? -10.344 2.595 -2.752 1.00 93.31 77 PHE A CA 1
ATOM 625 C C . PHE A 1 77 ? -9.646 3.920 -2.400 1.00 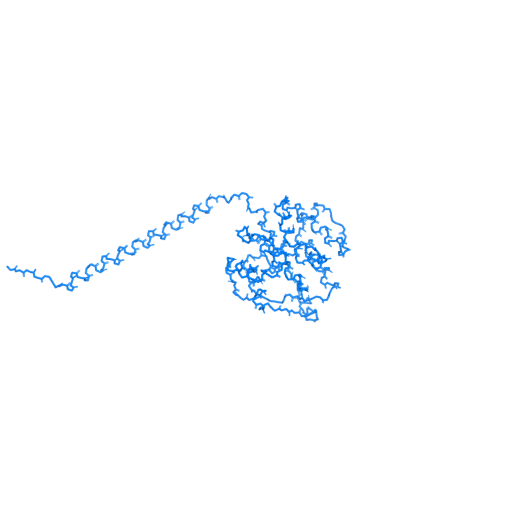93.31 77 PHE A C 1
ATOM 627 O O . PHE A 1 77 ? -9.724 4.357 -1.251 1.00 93.31 77 PHE A O 1
ATOM 634 N N . ILE A 1 78 ? -9.071 4.608 -3.396 1.00 93.00 78 ILE A N 1
ATOM 635 C CA . ILE A 1 78 ? -8.471 5.948 -3.253 1.00 93.00 78 ILE A CA 1
ATOM 636 C C . ILE A 1 78 ? -9.517 6.978 -2.813 1.00 93.00 78 ILE A C 1
ATOM 638 O O . ILE A 1 78 ? -9.289 7.786 -1.914 1.00 93.00 78 ILE A O 1
ATOM 642 N N . LYS A 1 79 ? -10.706 6.967 -3.422 1.00 91.31 79 LYS A N 1
ATOM 643 C CA . LYS A 1 79 ? -11.781 7.884 -3.024 1.00 91.31 79 LYS A CA 1
ATOM 644 C C . LYS A 1 79 ? -12.177 7.670 -1.562 1.00 91.31 79 LYS A C 1
ATOM 646 O O . LYS A 1 79 ? -12.321 8.633 -0.811 1.00 91.31 79 LYS A O 1
ATOM 651 N N . ASN A 1 80 ? -12.308 6.416 -1.140 1.00 90.88 80 ASN A N 1
ATOM 652 C CA . ASN A 1 80 ? -12.659 6.079 0.235 1.00 90.88 80 ASN A CA 1
ATOM 653 C C . ASN A 1 80 ? -11.571 6.484 1.236 1.00 90.88 80 ASN A C 1
ATOM 655 O O . ASN A 1 80 ? -11.923 6.943 2.325 1.00 90.88 80 ASN A O 1
ATOM 659 N N . SER A 1 81 ? -10.284 6.363 0.886 1.00 91.00 81 SER A N 1
ATOM 660 C CA . SER A 1 81 ? -9.189 6.818 1.756 1.00 91.00 81 SER A CA 1
ATOM 661 C C . SER A 1 81 ? -9.187 8.339 1.927 1.00 91.00 81 SER A C 1
ATOM 663 O O . SER A 1 81 ? -8.896 8.835 3.010 1.00 91.00 81 SER A O 1
ATOM 665 N N . ARG A 1 82 ? -9.592 9.095 0.900 1.00 87.62 82 ARG A N 1
ATOM 666 C CA . ARG A 1 82 ? -9.700 10.564 0.959 1.00 87.62 82 ARG A CA 1
ATOM 667 C C . ARG A 1 82 ? -10.916 11.057 1.743 1.00 87.62 82 ARG A C 1
ATOM 669 O O . ARG A 1 82 ? -10.831 12.051 2.460 1.00 87.62 82 ARG A O 1
ATOM 676 N N . CYS A 1 83 ? -12.059 10.392 1.581 1.00 84.12 83 CYS A N 1
ATOM 677 C CA . CYS A 1 83 ? -13.335 10.835 2.153 1.00 84.12 83 CYS A CA 1
ATOM 678 C C . CYS A 1 83 ? -13.568 10.375 3.600 1.00 84.12 83 CYS A C 1
ATOM 680 O O . CYS A 1 83 ? -14.534 10.809 4.228 1.00 84.12 83 CYS A O 1
ATOM 682 N N . THR A 1 84 ? -12.720 9.495 4.129 1.00 83.44 84 THR A N 1
ATOM 683 C CA . THR A 1 84 ? -12.863 8.931 5.475 1.00 83.44 84 THR A CA 1
ATOM 684 C C . THR A 1 84 ? -11.794 9.503 6.402 1.00 83.44 84 THR A C 1
ATOM 686 O O . THR A 1 84 ? -10.719 9.904 5.964 1.00 83.44 84 THR A O 1
ATOM 689 N N . ASP A 1 85 ? -12.073 9.536 7.706 1.00 88.12 85 ASP A N 1
ATOM 690 C CA . ASP A 1 85 ? -11.011 9.724 8.694 1.00 88.12 85 ASP A CA 1
ATOM 691 C C . ASP A 1 85 ? -9.898 8.659 8.495 1.00 88.12 85 ASP A C 1
ATOM 693 O O . ASP A 1 85 ? -10.227 7.479 8.340 1.00 88.12 85 ASP A O 1
ATOM 697 N N . PRO A 1 86 ? -8.606 9.036 8.479 1.00 88.38 86 PRO A N 1
ATOM 698 C CA . PRO A 1 86 ? -7.499 8.127 8.178 1.00 88.38 86 PRO A CA 1
ATOM 699 C C . PRO A 1 86 ? -7.445 6.878 9.047 1.00 88.38 86 PRO A C 1
ATOM 701 O O . PRO A 1 86 ? -7.343 5.764 8.529 1.00 88.38 86 PRO A O 1
ATOM 704 N N . LEU A 1 87 ? -7.556 7.058 10.364 1.00 89.88 87 LEU A N 1
ATOM 705 C CA . LEU A 1 87 ? -7.532 5.960 11.322 1.00 89.88 87 LEU A CA 1
ATOM 706 C C . LEU A 1 87 ? -8.759 5.082 11.132 1.00 89.88 87 LEU A C 1
ATOM 708 O O . LEU A 1 87 ? -8.644 3.860 11.064 1.00 89.88 87 LEU A O 1
ATOM 712 N N . LYS A 1 88 ? -9.930 5.698 10.952 1.00 91.88 88 LYS A N 1
ATOM 713 C CA . LYS A 1 88 ? -11.165 4.972 10.657 1.00 91.88 88 LYS A CA 1
ATOM 714 C C . LYS A 1 88 ? -11.052 4.131 9.387 1.00 91.88 88 LYS A C 1
ATOM 716 O O . LYS A 1 88 ? -11.473 2.976 9.388 1.00 91.88 88 LYS A O 1
ATOM 721 N N . PHE A 1 89 ? -10.469 4.677 8.323 1.00 93.75 89 PHE A N 1
ATOM 722 C CA . PHE A 1 89 ? -10.222 3.949 7.082 1.00 93.75 89 PHE A CA 1
ATOM 723 C C . PHE A 1 89 ? -9.300 2.746 7.309 1.00 93.75 89 PHE A C 1
ATOM 725 O O . PHE A 1 89 ? -9.614 1.640 6.866 1.00 93.75 89 PHE A O 1
ATOM 732 N N . ILE A 1 90 ? -8.189 2.945 8.023 1.00 94.88 90 ILE A N 1
ATOM 733 C CA . ILE A 1 90 ? -7.210 1.893 8.316 1.00 94.88 90 ILE A CA 1
ATOM 734 C C . ILE A 1 90 ? -7.849 0.778 9.146 1.00 94.88 90 ILE A C 1
ATOM 736 O O . ILE A 1 90 ? -7.820 -0.379 8.731 1.00 94.88 90 ILE A O 1
ATOM 740 N N . VAL A 1 91 ? -8.477 1.116 10.275 1.00 95.50 91 VAL A N 1
ATOM 741 C CA . VAL A 1 91 ? -9.068 0.135 11.198 1.00 95.50 91 VAL A CA 1
ATOM 742 C C . VAL A 1 91 ? -10.149 -0.695 10.502 1.00 95.50 91 VAL A C 1
ATOM 744 O O . VAL A 1 91 ? -10.154 -1.921 10.618 1.00 95.50 91 VAL A O 1
ATOM 747 N N . ILE A 1 92 ? -11.026 -0.056 9.716 1.00 95.56 92 ILE A N 1
ATOM 748 C CA . ILE A 1 92 ? -12.069 -0.762 8.957 1.00 95.56 92 ILE A CA 1
ATOM 749 C C . ILE A 1 92 ? -11.453 -1.757 7.969 1.00 95.56 92 ILE A C 1
ATOM 751 O O . ILE A 1 92 ? -11.915 -2.896 7.887 1.00 95.56 92 ILE A O 1
ATOM 755 N N . ASN A 1 93 ? -10.426 -1.356 7.216 1.00 96.38 93 ASN A N 1
ATOM 756 C CA . ASN A 1 93 ? -9.814 -2.240 6.224 1.00 96.38 93 ASN A CA 1
ATOM 757 C C . ASN A 1 93 ? -8.993 -3.364 6.872 1.00 96.38 93 ASN A C 1
ATOM 759 O O . ASN A 1 93 ? -9.091 -4.502 6.414 1.00 96.38 93 ASN A O 1
ATOM 763 N N . ILE A 1 94 ? -8.291 -3.107 7.983 1.00 97.06 94 ILE A N 1
ATOM 764 C CA . ILE A 1 94 ? -7.655 -4.166 8.785 1.00 97.06 94 ILE A CA 1
ATOM 765 C C . ILE A 1 94 ? -8.705 -5.194 9.202 1.00 97.06 94 ILE A C 1
ATOM 767 O O . ILE A 1 94 ? -8.522 -6.388 8.971 1.00 97.06 94 ILE A O 1
ATOM 771 N N . GLN A 1 95 ? -9.827 -4.747 9.769 1.00 96.62 95 GLN A N 1
ATOM 772 C CA . GLN A 1 95 ? -10.861 -5.650 10.267 1.00 96.62 95 GLN A CA 1
ATOM 773 C C . GLN A 1 95 ? -11.537 -6.455 9.144 1.00 96.62 95 GLN A C 1
ATOM 775 O O . GLN A 1 95 ? -11.833 -7.638 9.329 1.00 96.62 95 GLN A O 1
ATOM 780 N N . ARG A 1 96 ? -11.741 -5.853 7.964 1.00 95.44 96 ARG A N 1
ATOM 781 C CA . ARG A 1 96 ? -12.248 -6.551 6.767 1.00 95.44 96 ARG A CA 1
ATOM 782 C C . ARG A 1 96 ? -11.296 -7.650 6.305 1.00 95.44 96 ARG A C 1
ATOM 784 O O . ARG A 1 96 ? -11.724 -8.785 6.112 1.00 95.44 96 ARG A O 1
ATOM 791 N N . GLN A 1 97 ? -10.008 -7.338 6.184 1.00 95.88 97 GLN A N 1
ATOM 792 C CA . GLN A 1 97 ? -8.997 -8.324 5.801 1.00 95.88 97 GLN A CA 1
ATOM 793 C C . GLN A 1 97 ? -8.897 -9.455 6.824 1.00 95.88 97 GLN A C 1
ATOM 795 O O . GLN A 1 97 ? -8.882 -10.622 6.439 1.00 95.88 97 GLN A O 1
ATOM 800 N N . ARG A 1 98 ? -8.915 -9.136 8.127 1.00 95.81 98 ARG A N 1
ATOM 801 C CA . ARG A 1 98 ? -8.921 -10.142 9.201 1.00 95.81 98 ARG A CA 1
ATOM 802 C C . ARG A 1 98 ? -10.083 -11.118 9.067 1.00 95.81 98 ARG A C 1
ATOM 804 O O . ARG A 1 98 ? -9.875 -12.319 9.213 1.00 95.81 98 ARG A O 1
ATOM 811 N N . ALA A 1 99 ? -11.279 -10.621 8.750 1.00 95.56 99 ALA A N 1
ATOM 812 C CA . ALA A 1 99 ? -12.451 -11.465 8.539 1.00 95.56 99 ALA A CA 1
ATOM 813 C C . ALA A 1 99 ? -12.264 -12.425 7.349 1.00 95.56 99 ALA A C 1
ATOM 815 O O . ALA A 1 99 ? -12.502 -13.624 7.492 1.00 95.56 99 ALA A O 1
ATOM 816 N N . HIS A 1 100 ? -11.769 -11.932 6.208 1.00 94.25 100 HIS A N 1
ATOM 817 C CA . HIS A 1 100 ? -11.465 -12.774 5.042 1.00 94.25 100 HIS A CA 1
ATOM 818 C C . HIS A 1 100 ? -10.382 -13.823 5.334 1.00 94.25 100 HIS A C 1
ATOM 820 O O . HIS A 1 100 ? -10.507 -14.977 4.930 1.00 94.25 100 HIS A O 1
ATOM 826 N N . LEU A 1 101 ? -9.351 -13.437 6.086 1.00 93.88 101 LEU A N 1
ATOM 827 C CA . LEU A 1 101 ? -8.231 -14.293 6.484 1.00 93.88 101 LEU A CA 1
ATOM 828 C C . LEU A 1 101 ? -8.554 -15.243 7.646 1.00 93.88 101 LEU A C 1
ATOM 830 O O . LEU A 1 101 ? -7.698 -16.041 8.037 1.00 93.88 101 LEU A O 1
ATOM 834 N N . ARG A 1 102 ? -9.775 -15.163 8.195 1.00 94.81 102 ARG A N 1
ATOM 835 C CA . ARG A 1 102 ? -10.238 -15.919 9.370 1.00 94.81 102 ARG A CA 1
ATOM 836 C C . ARG A 1 102 ? -9.336 -15.726 10.597 1.00 94.81 102 ARG A C 1
ATOM 838 O O . ARG A 1 102 ? -9.145 -16.649 11.386 1.00 94.81 102 ARG A O 1
ATOM 845 N N . LEU A 1 103 ? -8.777 -14.527 10.754 1.00 95.25 103 LEU A N 1
ATOM 846 C CA . LEU A 1 103 ? -8.023 -14.140 11.944 1.00 95.25 103 LEU A CA 1
ATOM 847 C C . LEU A 1 103 ? -8.975 -13.753 13.086 1.00 95.25 103 LEU A C 1
ATOM 849 O O . LEU A 1 103 ? -10.077 -13.264 12.821 1.00 95.25 103 LEU A O 1
ATOM 853 N N . PRO A 1 104 ? -8.557 -13.911 14.358 1.00 96.00 104 PRO A N 1
ATOM 854 C CA . PRO A 1 104 ? -9.351 -13.472 15.500 1.00 96.00 104 PRO A CA 1
ATOM 855 C C . PRO A 1 104 ? -9.743 -11.996 15.388 1.00 96.00 104 PRO A C 1
ATOM 857 O O . PRO A 1 104 ? -8.935 -11.157 14.974 1.00 96.00 104 PRO A O 1
ATOM 860 N N . TYR A 1 105 ? -10.977 -11.676 15.772 1.00 95.44 105 TYR A N 1
ATOM 861 C CA . TYR A 1 105 ? -11.445 -10.295 15.845 1.00 95.44 105 TYR A CA 1
ATOM 862 C C . TYR A 1 105 ? -10.563 -9.481 16.803 1.00 95.44 105 TYR A C 1
ATOM 864 O O . TYR A 1 105 ? -10.172 -9.991 17.851 1.00 95.44 105 TYR A O 1
ATOM 872 N N . LYS A 1 106 ? -10.266 -8.229 16.439 1.00 95.69 106 LYS A N 1
ATOM 873 C CA . LYS A 1 106 ? -9.640 -7.253 17.332 1.00 95.69 106 LYS A CA 1
ATOM 874 C C . LYS A 1 106 ? -10.546 -6.036 17.431 1.00 95.69 106 LYS A C 1
ATOM 876 O O . LYS A 1 106 ? -11.114 -5.583 16.439 1.00 95.69 106 LYS A O 1
ATOM 881 N N . THR A 1 107 ? -10.695 -5.529 18.640 1.00 95.44 107 THR A N 1
ATOM 882 C CA . THR A 1 107 ? -11.413 -4.290 18.911 1.00 95.44 107 THR A CA 1
ATOM 883 C C . THR A 1 107 ? -10.708 -3.105 18.259 1.00 95.44 107 THR A C 1
ATOM 885 O O . THR A 1 107 ? -9.543 -3.166 17.856 1.00 95.44 107 THR A O 1
ATOM 888 N N . TRP A 1 108 ? -11.435 -1.996 18.164 1.00 93.62 108 TRP A N 1
ATOM 889 C CA . TRP A 1 108 ? -10.920 -0.756 17.598 1.00 93.62 108 TRP A CA 1
ATOM 890 C C . TRP A 1 108 ? -9.639 -0.286 18.306 1.00 93.62 108 TRP A C 1
ATOM 892 O O . TRP A 1 108 ? -8.650 0.027 17.645 1.00 93.62 108 TRP A O 1
ATOM 902 N N . ASP A 1 109 ? -9.638 -0.316 19.640 1.00 93.94 109 ASP A N 1
ATOM 903 C CA . ASP A 1 109 ? -8.508 0.127 20.462 1.00 93.94 109 ASP A CA 1
ATOM 904 C C . ASP A 1 109 ? -7.299 -0.803 20.321 1.00 93.94 109 ASP A C 1
ATOM 906 O O . ASP A 1 109 ? -6.167 -0.335 20.227 1.00 93.94 109 ASP A O 1
ATOM 910 N N . GLU A 1 110 ? -7.515 -2.119 20.231 1.00 94.06 110 GLU A N 1
ATOM 911 C CA . GLU A 1 110 ? -6.432 -3.078 19.978 1.00 94.06 110 GLU A CA 1
ATOM 912 C C . GLU A 1 110 ? -5.753 -2.836 18.626 1.00 94.06 110 GLU A C 1
ATOM 914 O O . GLU A 1 110 ? -4.529 -2.938 18.525 1.00 94.06 110 GLU A O 1
ATOM 919 N N . ILE A 1 111 ? -6.529 -2.496 17.589 1.00 94.19 111 ILE A N 1
ATOM 920 C CA . ILE A 1 111 ? -5.976 -2.188 16.265 1.00 94.19 111 ILE A CA 1
ATOM 921 C C . ILE A 1 111 ? -5.235 -0.849 16.287 1.00 94.19 111 ILE A C 1
ATOM 923 O O . ILE A 1 111 ? -4.152 -0.763 15.713 1.00 94.19 111 ILE A O 1
ATOM 927 N N . ILE A 1 112 ? -5.760 0.185 16.949 1.00 91.94 112 ILE A N 1
ATOM 928 C CA . ILE A 1 112 ? -5.067 1.481 17.059 1.00 91.94 112 ILE A CA 1
ATOM 929 C C . ILE A 1 112 ? -3.747 1.330 17.821 1.00 91.94 112 ILE A C 1
ATOM 931 O O . ILE A 1 112 ? -2.710 1.786 17.347 1.00 91.94 112 ILE A O 1
ATOM 935 N N . ASN A 1 113 ? -3.767 0.646 18.966 1.00 91.56 113 ASN A N 1
ATOM 936 C CA . ASN A 1 113 ? -2.589 0.498 19.820 1.00 91.56 113 ASN A CA 1
ATOM 937 C C . ASN A 1 113 ? -1.476 -0.339 19.171 1.00 91.56 113 ASN A C 1
ATOM 939 O O . ASN A 1 113 ? -0.317 -0.221 19.563 1.00 91.56 113 ASN A O 1
ATOM 943 N N . ASN A 1 114 ? -1.805 -1.186 18.189 1.00 92.69 114 ASN A N 1
ATOM 944 C CA . ASN A 1 114 ? -0.833 -2.012 17.477 1.00 92.69 114 ASN A CA 1
ATOM 945 C C . ASN A 1 114 ? -1.191 -2.183 15.990 1.00 92.69 114 ASN A C 1
ATOM 947 O O . ASN A 1 114 ? -1.382 -3.300 15.494 1.00 92.69 114 ASN A O 1
ATOM 951 N N . THR A 1 115 ? -1.304 -1.068 15.266 1.00 92.50 115 THR A N 1
ATOM 952 C CA . THR A 1 115 ? -1.728 -1.082 13.857 1.00 92.50 115 THR A CA 1
ATOM 953 C C . THR A 1 115 ? -0.747 -1.852 12.975 1.00 92.50 115 THR A C 1
ATOM 955 O O . THR A 1 115 ? -1.164 -2.702 12.188 1.00 92.50 115 THR A O 1
ATOM 958 N N . GLU A 1 116 ? 0.557 -1.618 13.140 1.00 91.69 116 GLU A N 1
ATOM 959 C CA . GLU A 1 116 ? 1.598 -2.306 12.366 1.00 91.69 116 GLU A CA 1
ATOM 960 C C . GLU A 1 116 ? 1.615 -3.812 12.633 1.00 91.69 116 GLU A C 1
ATOM 962 O O . GLU A 1 116 ? 1.679 -4.604 11.694 1.00 91.69 116 GLU A O 1
ATOM 967 N N . GLY A 1 117 ? 1.487 -4.226 13.898 1.00 92.94 117 GLY A N 1
ATOM 968 C CA . GLY A 1 117 ? 1.397 -5.640 14.249 1.00 92.94 117 GLY A CA 1
ATOM 969 C C . GLY A 1 117 ? 0.184 -6.308 13.608 1.00 92.94 117 GLY A C 1
ATOM 970 O O . GLY A 1 117 ? 0.307 -7.401 13.064 1.00 92.94 117 GLY A O 1
ATOM 971 N N . CYS A 1 118 ? -0.970 -5.635 13.575 1.00 95.69 118 CYS A N 1
ATOM 972 C CA . CYS A 1 118 ? -2.162 -6.165 12.908 1.00 95.69 118 CYS A CA 1
ATOM 973 C C . CYS A 1 118 ? -1.980 -6.307 11.389 1.00 95.69 118 CYS A C 1
ATOM 975 O O . CYS A 1 118 ? -2.456 -7.280 10.807 1.00 95.69 118 CYS A O 1
ATOM 977 N N . ILE A 1 119 ? -1.287 -5.365 10.746 1.00 94.50 119 ILE A N 1
ATOM 978 C CA . ILE A 1 119 ? -0.958 -5.443 9.317 1.00 94.50 119 ILE A CA 1
ATOM 979 C C . ILE A 1 119 ? 0.004 -6.601 9.038 1.00 94.50 119 ILE A C 1
ATOM 981 O O . ILE A 1 119 ? -0.230 -7.378 8.113 1.00 94.50 119 ILE A O 1
ATOM 985 N N . ASN A 1 120 ? 1.037 -6.769 9.866 1.00 93.00 120 ASN A N 1
ATOM 986 C CA . ASN A 1 120 ? 1.971 -7.887 9.740 1.00 93.00 120 ASN A CA 1
ATOM 987 C C . ASN A 1 120 ? 1.276 -9.236 9.972 1.00 93.00 120 ASN A C 1
ATOM 989 O O . ASN A 1 120 ? 1.511 -10.172 9.214 1.00 93.00 120 ASN A O 1
ATOM 993 N N . GLU A 1 121 ? 0.376 -9.338 10.956 1.00 95.00 121 GLU A N 1
ATOM 994 C CA . GLU A 1 121 ? -0.454 -10.533 11.163 1.00 95.00 121 GLU A CA 1
ATOM 995 C C . GLU A 1 121 ? -1.274 -10.871 9.906 1.00 95.00 121 GLU A C 1
ATOM 997 O O . GLU A 1 121 ? -1.295 -12.027 9.479 1.00 95.00 121 GLU A O 1
ATOM 1002 N N . ASN A 1 122 ? -1.915 -9.871 9.288 1.00 95.00 122 ASN A N 1
ATOM 1003 C CA . ASN A 1 122 ? -2.679 -10.062 8.054 1.00 95.00 122 ASN A CA 1
ATOM 1004 C C . ASN A 1 122 ? -1.779 -10.525 6.897 1.00 95.00 122 ASN A C 1
ATOM 1006 O O . ASN A 1 122 ? -2.123 -11.481 6.204 1.00 95.00 122 ASN A O 1
ATOM 1010 N N . TYR A 1 123 ? -0.623 -9.880 6.709 1.00 92.00 123 TYR A N 1
ATOM 1011 C CA . TYR A 1 123 ? 0.359 -10.249 5.688 1.00 92.00 123 TYR A CA 1
ATOM 1012 C C . TYR A 1 123 ? 0.837 -11.696 5.859 1.00 92.00 123 TYR A C 1
ATOM 1014 O O . TYR A 1 123 ? 0.725 -12.497 4.931 1.00 92.00 123 TYR A O 1
ATOM 1022 N N . VAL A 1 124 ? 1.311 -12.058 7.056 1.00 90.50 124 VAL A N 1
ATOM 1023 C CA . VAL A 1 124 ? 1.825 -13.404 7.354 1.00 90.50 124 VAL A CA 1
ATOM 1024 C C . VAL A 1 124 ? 0.748 -14.454 7.106 1.00 90.50 124 VAL A C 1
ATOM 1026 O O . VAL A 1 124 ? 1.011 -15.479 6.474 1.00 90.50 124 VAL A O 1
ATOM 1029 N N . GLN A 1 125 ? -0.481 -14.190 7.555 1.00 91.50 125 GLN A N 1
ATOM 1030 C CA . GLN A 1 125 ? -1.596 -15.105 7.346 1.00 91.50 125 GLN A CA 1
ATOM 1031 C C . GLN A 1 125 ? -1.952 -15.251 5.863 1.00 91.50 125 GLN A C 1
ATOM 1033 O O . GLN A 1 125 ? -2.260 -16.358 5.420 1.00 91.50 125 GLN A O 1
ATOM 1038 N N . TYR A 1 126 ? -1.902 -14.167 5.085 1.00 89.75 126 TYR A N 1
ATOM 1039 C CA . TYR A 1 126 ? -2.132 -14.234 3.645 1.00 89.75 126 TYR A CA 1
ATOM 1040 C C . TYR A 1 126 ? -1.051 -15.073 2.944 1.00 89.75 126 TYR A C 1
ATOM 1042 O O . TYR A 1 126 ? -1.384 -15.996 2.199 1.00 89.75 126 TYR A O 1
ATOM 1050 N N . VAL A 1 127 ? 0.232 -14.799 3.209 1.00 86.12 127 VAL A N 1
ATOM 1051 C CA . VAL A 1 127 ? 1.372 -15.503 2.590 1.00 86.12 127 VAL A CA 1
ATOM 1052 C C . VAL A 1 127 ? 1.342 -16.997 2.905 1.00 86.12 127 VAL A C 1
ATOM 1054 O O . VAL A 1 127 ? 1.504 -17.815 2.000 1.00 86.12 127 VAL A O 1
ATOM 1057 N N . LYS A 1 128 ? 1.066 -17.362 4.164 1.00 84.75 128 LYS A N 1
ATOM 1058 C CA . LYS A 1 128 ? 0.989 -18.760 4.612 1.00 84.75 128 LYS A CA 1
ATOM 1059 C C . LYS A 1 128 ? -0.023 -19.588 3.816 1.00 84.75 128 LYS A C 1
ATOM 1061 O O . LYS A 1 128 ? 0.197 -20.777 3.608 1.00 84.75 128 LYS A O 1
ATOM 1066 N N . ASN A 1 129 ? -1.123 -18.973 3.390 1.00 81.75 129 ASN A N 1
ATOM 1067 C CA . ASN A 1 129 ? -2.238 -19.692 2.782 1.00 81.75 129 ASN A CA 1
ATOM 1068 C C . ASN A 1 129 ? -2.165 -19.771 1.252 1.00 81.75 129 ASN A C 1
ATOM 1070 O O . ASN A 1 129 ? -2.804 -20.651 0.683 1.00 81.75 129 ASN A O 1
ATOM 1074 N N . ASN A 1 130 ? -1.433 -18.869 0.587 1.00 71.19 130 ASN A N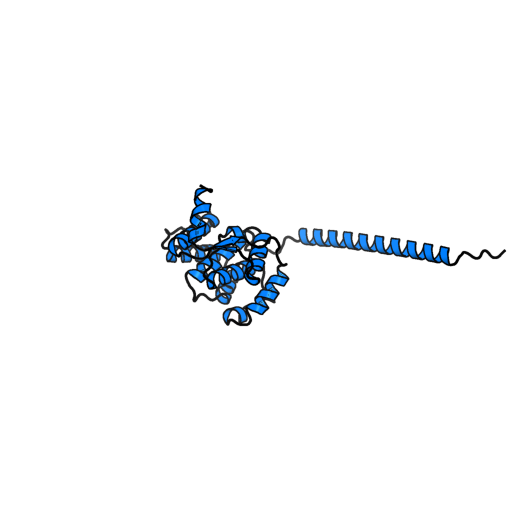 1
ATOM 1075 C CA . ASN A 1 130 ? -1.679 -18.603 -0.834 1.00 71.19 130 ASN A CA 1
ATOM 1076 C C . ASN A 1 130 ? -0.520 -18.888 -1.800 1.00 71.19 130 ASN A C 1
ATOM 1078 O O . ASN A 1 130 ? -0.718 -18.673 -2.988 1.00 71.19 130 ASN A O 1
ATOM 1082 N N . MET A 1 131 ? 0.646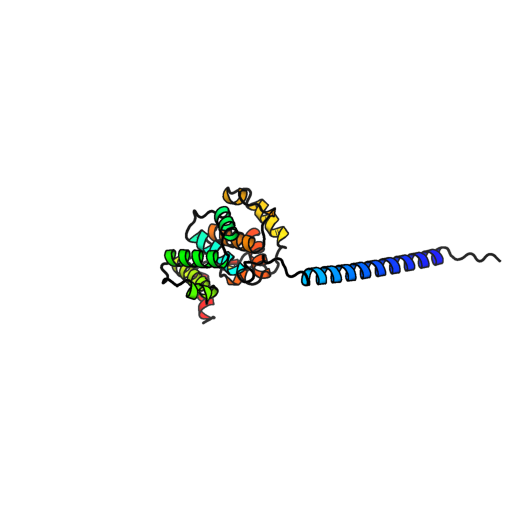 -19.389 -1.357 1.00 64.88 131 MET A N 1
ATOM 1083 C CA . MET A 1 131 ? 1.791 -19.704 -2.247 1.00 64.88 131 MET A CA 1
ATOM 1084 C C . MET A 1 131 ? 2.004 -18.647 -3.348 1.00 64.88 131 MET A C 1
ATOM 1086 O O . MET A 1 131 ? 2.012 -18.936 -4.542 1.00 64.88 131 MET A O 1
ATOM 1090 N N . ILE A 1 132 ? 2.145 -17.398 -2.928 1.00 71.69 132 ILE A N 1
ATOM 1091 C CA . ILE A 1 132 ? 2.233 -16.239 -3.818 1.00 71.69 132 ILE A CA 1
ATOM 1092 C C . ILE A 1 132 ? 3.666 -15.756 -4.015 1.00 71.69 132 ILE A C 1
ATOM 1094 O O . ILE A 1 132 ? 4.530 -15.948 -3.157 1.00 71.69 132 ILE A O 1
ATOM 1098 N N . LEU A 1 133 ? 3.875 -15.080 -5.142 1.00 79.25 133 LEU A N 1
ATOM 1099 C CA . LEU A 1 133 ? 5.116 -14.392 -5.458 1.00 79.25 133 LEU A CA 1
ATOM 1100 C C . LEU A 1 133 ? 5.372 -13.272 -4.442 1.00 79.25 133 LEU A C 1
ATOM 1102 O O . LEU A 1 133 ? 4.480 -12.473 -4.133 1.00 79.25 133 LEU A O 1
ATOM 1106 N N . SER A 1 134 ? 6.597 -13.216 -3.928 1.00 79.69 134 SER A N 1
ATOM 1107 C CA . SER A 1 134 ? 7.029 -12.190 -2.978 1.00 79.69 134 SER A CA 1
ATOM 1108 C C . SER A 1 134 ? 8.133 -11.332 -3.564 1.00 79.69 134 SER A C 1
ATOM 1110 O O . SER A 1 134 ? 8.946 -11.822 -4.344 1.00 79.69 134 SER A O 1
ATOM 1112 N N . ILE A 1 135 ? 8.231 -10.082 -3.127 1.00 82.00 135 ILE A N 1
ATOM 1113 C CA . ILE A 1 135 ? 9.391 -9.253 -3.463 1.00 82.00 135 ILE A CA 1
ATOM 1114 C C . ILE A 1 135 ? 10.563 -9.610 -2.552 1.00 82.00 135 ILE A C 1
ATOM 1116 O O . ILE A 1 135 ? 10.476 -9.452 -1.335 1.00 82.00 135 ILE A O 1
ATOM 1120 N N . GLY A 1 136 ? 11.651 -10.074 -3.163 1.00 73.88 136 GLY A N 1
ATOM 1121 C CA . GLY A 1 136 ? 12.940 -10.314 -2.520 1.00 73.88 136 GLY A CA 1
ATOM 1122 C C . GLY A 1 136 ? 13.864 -9.096 -2.532 1.00 73.88 136 GLY A C 1
ATOM 1123 O O . GLY A 1 136 ? 14.739 -8.974 -1.677 1.00 73.88 136 GLY A O 1
ATOM 1124 N N . GLY A 1 137 ? 13.646 -8.158 -3.461 1.00 81.69 137 GLY A N 1
ATOM 1125 C CA . GLY A 1 137 ? 14.484 -6.973 -3.615 1.00 81.69 137 GLY A CA 1
ATOM 1126 C C . GLY A 1 137 ? 13.905 -5.911 -4.550 1.00 81.69 137 GLY A C 1
ATOM 1127 O O . GLY A 1 137 ? 13.070 -6.185 -5.413 1.00 81.69 137 GLY A O 1
ATOM 1128 N N . VAL A 1 138 ? 14.374 -4.678 -4.368 1.00 90.19 138 VAL A N 1
ATOM 1129 C CA . VAL A 1 138 ? 14.022 -3.492 -5.167 1.00 90.19 138 VAL A CA 1
ATOM 1130 C C . VAL A 1 138 ? 15.303 -2.842 -5.705 1.00 90.19 138 VAL A C 1
ATOM 1132 O O . VAL A 1 138 ? 16.367 -3.041 -5.106 1.00 90.19 138 VAL A O 1
ATOM 1135 N N . PRO A 1 139 ? 15.249 -2.071 -6.807 1.00 91.06 139 PRO A N 1
ATOM 1136 C CA . PRO A 1 139 ? 16.422 -1.378 -7.335 1.00 91.06 139 PRO A CA 1
ATOM 1137 C C . PRO A 1 139 ? 17.057 -0.433 -6.306 1.00 91.06 139 PRO A C 1
ATOM 1139 O O . PRO A 1 139 ? 16.414 0.059 -5.378 1.00 91.06 139 PRO A O 1
ATOM 1142 N N . SER A 1 140 ? 18.352 -0.162 -6.481 1.00 91.12 140 SER A N 1
ATOM 1143 C CA . SER A 1 140 ? 19.113 0.727 -5.592 1.00 91.12 140 SER A CA 1
ATOM 1144 C C . SER A 1 140 ? 18.794 2.208 -5.794 1.00 91.12 140 SER A C 1
ATOM 1146 O O . SER A 1 140 ? 19.043 3.006 -4.895 1.00 91.12 140 SER A O 1
ATOM 1148 N N . GLN A 1 141 ? 18.256 2.570 -6.958 1.00 91.88 141 GLN A N 1
ATOM 1149 C CA . GLN A 1 141 ? 17.865 3.929 -7.313 1.00 91.88 141 GLN A CA 1
ATOM 1150 C C . GLN A 1 141 ? 16.344 4.023 -7.398 1.00 91.88 141 GLN A C 1
ATOM 1152 O O . GLN A 1 141 ? 15.678 3.077 -7.816 1.00 91.88 141 GLN A O 1
ATOM 1157 N N . ALA A 1 142 ? 15.818 5.171 -6.987 1.00 93.69 142 ALA A N 1
ATOM 1158 C CA . ALA A 1 142 ? 14.418 5.521 -7.140 1.00 93.69 142 ALA A CA 1
ATOM 1159 C C . ALA A 1 142 ? 14.278 6.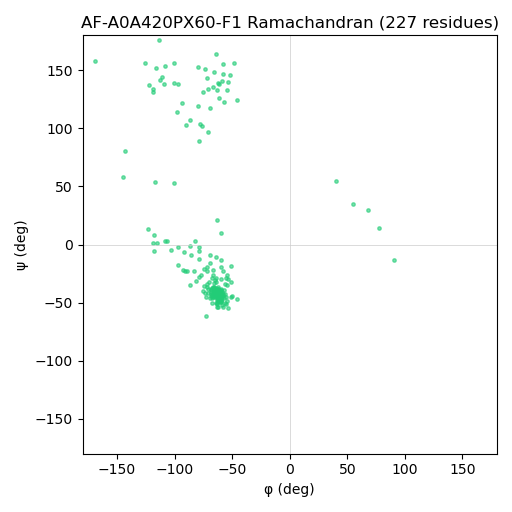616 -8.190 1.00 93.69 142 ALA A C 1
ATOM 1161 O O . ALA A 1 142 ? 15.024 7.600 -8.170 1.00 93.69 142 ALA A O 1
ATOM 1162 N N . ASP A 1 143 ? 13.270 6.484 -9.039 1.00 92.62 143 ASP A N 1
ATOM 1163 C CA . ASP A 1 143 ? 12.762 7.620 -9.781 1.00 92.62 143 ASP A CA 1
ATOM 1164 C C . ASP A 1 143 ? 12.131 8.649 -8.832 1.00 92.62 143 ASP A C 1
ATOM 1166 O O . ASP A 1 143 ? 11.520 8.288 -7.817 1.00 92.62 143 ASP A O 1
ATOM 1170 N N . PRO A 1 144 ? 12.201 9.944 -9.181 1.00 92.62 144 PRO A N 1
ATOM 1171 C CA . PRO A 1 144 ? 11.435 10.967 -8.490 1.00 92.62 144 PRO A CA 1
ATOM 1172 C C . PRO A 1 144 ? 9.929 10.679 -8.537 1.00 92.62 144 PRO A C 1
ATOM 1174 O O . PRO A 1 144 ? 9.401 10.218 -9.551 1.00 92.62 144 PRO A O 1
ATOM 1177 N N . PHE A 1 145 ? 9.214 11.060 -7.478 1.00 91.31 145 PHE A N 1
ATOM 1178 C CA . PHE A 1 145 ? 7.758 10.909 -7.356 1.00 91.31 145 PHE A CA 1
ATOM 1179 C C . PHE A 1 145 ? 6.978 11.346 -8.613 1.00 91.31 145 PHE A C 1
ATOM 1181 O O . PHE A 1 145 ? 6.125 10.613 -9.110 1.00 91.31 145 PHE A O 1
ATOM 1188 N N . SER A 1 146 ? 7.294 12.519 -9.172 1.00 90.56 146 SER A N 1
ATOM 1189 C CA . SER A 1 146 ? 6.627 13.049 -10.370 1.00 90.56 146 SER A CA 1
ATOM 1190 C C . SER A 1 146 ? 6.849 12.189 -11.617 1.00 90.56 146 SER A C 1
ATOM 1192 O O . SER A 1 146 ? 5.928 12.018 -12.414 1.00 90.56 146 SER A O 1
ATOM 1194 N N . VAL A 1 147 ? 8.049 11.623 -11.768 1.00 91.69 147 VAL A N 1
ATOM 1195 C CA . VAL A 1 147 ? 8.397 10.724 -12.874 1.00 91.69 147 VAL A CA 1
ATOM 1196 C C . VAL A 1 147 ? 7.608 9.424 -12.752 1.00 91.69 147 VAL A C 1
ATOM 1198 O O . VAL A 1 147 ? 7.020 8.979 -13.737 1.00 91.69 147 VAL A O 1
ATOM 1201 N N . LEU A 1 148 ? 7.507 8.862 -11.542 1.00 90.50 148 LEU A N 1
ATOM 1202 C CA . LEU A 1 148 ? 6.685 7.676 -11.296 1.00 90.50 148 LEU A CA 1
ATOM 1203 C C . LEU A 1 148 ? 5.219 7.924 -11.640 1.00 90.50 148 LEU A C 1
ATOM 1205 O O . LEU A 1 148 ? 4.629 7.123 -12.360 1.00 90.50 148 LEU A O 1
ATOM 1209 N N . LEU A 1 149 ? 4.629 9.033 -11.183 1.00 90.25 149 LEU A N 1
ATOM 1210 C CA . LEU A 1 149 ? 3.235 9.352 -11.509 1.00 90.25 149 LEU A CA 1
ATOM 1211 C C . LEU A 1 149 ? 2.998 9.463 -13.012 1.00 90.25 149 LEU A C 1
ATOM 1213 O O . LEU A 1 149 ? 1.980 8.975 -13.506 1.00 90.25 149 LEU A O 1
ATOM 1217 N N . GLN A 1 150 ? 3.929 10.080 -13.740 1.00 89.19 150 GLN A N 1
ATOM 1218 C CA . GLN A 1 150 ? 3.832 10.177 -15.188 1.00 89.19 150 GLN A CA 1
ATOM 1219 C C . GLN A 1 150 ? 3.878 8.790 -15.841 1.00 89.19 150 GLN A C 1
ATOM 1221 O O . GLN A 1 150 ? 2.979 8.462 -16.617 1.00 89.19 150 GLN A O 1
ATOM 1226 N N . LYS A 1 151 ? 4.862 7.956 -15.486 1.00 89.50 151 LYS A N 1
ATOM 1227 C CA . LYS A 1 151 ? 4.977 6.589 -16.011 1.00 89.50 151 LYS A CA 1
ATOM 1228 C C . LYS A 1 151 ? 3.719 5.762 -15.699 1.00 89.50 151 LYS A C 1
ATOM 1230 O O . LYS A 1 151 ? 3.206 5.066 -16.572 1.00 89.50 151 LYS A O 1
ATOM 1235 N N . TRP A 1 152 ? 3.177 5.867 -14.482 1.00 87.31 152 TRP A N 1
ATOM 1236 C CA . TRP A 1 152 ? 1.959 5.159 -14.070 1.00 87.31 152 TRP A CA 1
ATOM 1237 C C . TRP A 1 152 ? 0.727 5.618 -14.834 1.00 87.31 152 TRP A C 1
ATOM 1239 O O . TRP A 1 152 ? -0.103 4.794 -15.208 1.00 87.31 152 TRP A O 1
ATOM 1249 N N . LYS A 1 153 ? 0.605 6.921 -15.089 1.00 86.19 153 LYS A N 1
ATOM 1250 C CA . LYS A 1 153 ? -0.452 7.455 -15.944 1.00 86.19 153 LYS A CA 1
ATOM 1251 C C . LYS A 1 153 ? -0.343 6.867 -17.351 1.00 86.19 153 LYS A C 1
ATOM 1253 O O . LYS A 1 153 ? -1.343 6.405 -17.890 1.00 86.19 153 LYS A O 1
ATOM 1258 N N . GLU A 1 154 ? 0.855 6.838 -17.929 1.00 85.44 154 GLU A N 1
ATOM 1259 C CA . GLU A 1 154 ? 1.105 6.306 -19.276 1.00 85.44 154 GLU A CA 1
ATOM 1260 C C . GLU A 1 154 ? 0.822 4.795 -19.380 1.00 85.44 154 GLU A C 1
ATOM 1262 O O . GLU A 1 154 ? 0.184 4.361 -20.341 1.00 85.44 154 GLU A O 1
ATOM 1267 N N . GLN A 1 155 ? 1.222 3.995 -18.384 1.00 77.00 155 GLN A N 1
ATOM 1268 C CA . GLN A 1 155 ? 0.930 2.554 -18.344 1.00 77.00 155 GLN A CA 1
ATOM 1269 C C . GLN A 1 155 ? -0.544 2.247 -18.038 1.00 77.00 155 GLN A C 1
ATOM 1271 O O . GLN A 1 155 ? -1.153 1.416 -18.712 1.00 77.00 155 GLN A O 1
ATOM 1276 N N . GLY A 1 156 ? -1.122 2.936 -17.050 1.00 64.94 156 GLY A N 1
ATOM 1277 C CA . GLY A 1 156 ? -2.494 2.748 -16.577 1.00 64.94 156 GLY A CA 1
ATOM 1278 C C . GLY A 1 156 ? -3.565 3.201 -17.572 1.00 64.94 156 GLY A C 1
ATOM 1279 O O . GLY A 1 156 ? -4.701 2.748 -17.482 1.00 64.94 156 GLY A O 1
ATOM 1280 N N . SER A 1 157 ? -3.212 3.996 -18.590 1.00 55.50 157 SER A N 1
ATOM 1281 C CA . SER A 1 157 ? -4.105 4.487 -19.665 1.00 55.50 157 SER A CA 1
ATOM 1282 C C . SER A 1 157 ? -4.786 3.394 -20.521 1.00 55.50 157 SER A C 1
ATOM 1284 O O . SER A 1 157 ? -5.353 3.695 -21.568 1.00 55.50 157 SER A O 1
ATOM 1286 N N . LYS A 1 158 ? -4.699 2.117 -20.133 1.00 55.25 158 LYS A N 1
ATOM 1287 C CA . LYS A 1 158 ? -5.303 0.965 -20.818 1.00 55.25 158 LYS A CA 1
ATOM 1288 C C . LYS A 1 158 ? -6.344 0.219 -19.970 1.00 55.25 158 LYS A C 1
ATOM 1290 O O . LYS A 1 158 ? -6.970 -0.703 -20.485 1.00 55.25 158 LYS A O 1
ATOM 1295 N N . GLY A 1 159 ? -6.525 0.577 -18.694 1.00 64.75 159 GLY A N 1
ATOM 1296 C CA . GLY A 1 159 ? -7.475 -0.068 -17.780 1.00 64.75 159 GLY A CA 1
ATOM 1297 C C . GLY A 1 159 ? -8.550 0.896 -17.272 1.00 64.75 159 GLY A C 1
ATOM 1298 O O . GLY A 1 159 ? -8.224 1.982 -16.798 1.00 64.75 159 GLY A O 1
ATOM 1299 N N . GLN A 1 160 ? -9.823 0.470 -17.300 1.00 66.25 160 GLN A N 1
ATOM 1300 C CA . GLN A 1 160 ? -10.988 1.283 -16.890 1.00 66.25 160 GLN A CA 1
ATOM 1301 C C . GLN A 1 160 ? -10.841 1.934 -15.503 1.00 66.25 160 GLN A C 1
ATOM 1303 O O . GLN A 1 160 ? -11.363 3.018 -15.265 1.00 66.25 160 GLN A O 1
ATOM 1308 N N . ASP A 1 161 ? -10.135 1.283 -14.579 1.00 73.75 161 ASP A N 1
ATOM 1309 C CA . ASP A 1 161 ? -10.004 1.755 -13.198 1.00 73.75 161 ASP A CA 1
ATOM 1310 C C . ASP A 1 161 ? -8.975 2.892 -13.043 1.00 73.75 161 ASP A C 1
ATOM 1312 O O . ASP A 1 161 ? -9.121 3.745 -12.170 1.00 73.75 161 ASP A O 1
ATOM 1316 N N . HIS A 1 162 ? -7.966 2.945 -13.919 1.00 79.94 162 HIS A N 1
ATOM 1317 C CA . HIS A 1 162 ? -6.949 4.002 -13.951 1.00 79.94 162 HIS A CA 1
ATOM 1318 C C . HIS A 1 162 ? -7.430 5.260 -14.675 1.00 79.94 162 HIS A C 1
ATOM 1320 O O . HIS A 1 162 ? -7.039 6.363 -14.297 1.00 79.94 162 HIS A O 1
ATOM 1326 N N . GLU A 1 163 ? -8.303 5.119 -15.678 1.00 78.06 163 GLU A N 1
ATOM 1327 C CA . GLU A 1 163 ? -8.923 6.258 -16.374 1.00 78.06 163 GLU A CA 1
ATOM 1328 C C . GLU A 1 163 ? -9.735 7.147 -15.419 1.00 78.06 163 GLU A C 1
ATOM 1330 O O . GLU A 1 163 ? -9.828 8.358 -15.613 1.00 78.06 163 GLU A O 1
ATOM 1335 N N . ALA A 1 164 ? -10.286 6.559 -14.354 1.00 83.56 164 ALA A N 1
ATOM 1336 C CA . ALA A 1 164 ? -11.038 7.268 -13.323 1.00 83.56 164 ALA A CA 1
ATOM 1337 C C . ALA A 1 164 ? -10.152 8.016 -12.303 1.00 83.56 164 ALA A C 1
ATOM 1339 O O . ALA A 1 164 ? -10.680 8.716 -11.434 1.00 83.56 164 ALA A O 1
ATOM 1340 N N . ILE A 1 165 ? -8.823 7.871 -12.369 1.00 85.75 165 ILE A N 1
ATOM 1341 C CA . ILE A 1 165 ? -7.888 8.475 -11.416 1.00 85.75 165 ILE A CA 1
ATOM 1342 C C . ILE A 1 165 ? -7.392 9.823 -11.942 1.00 85.75 165 ILE A C 1
ATOM 1344 O O . ILE A 1 165 ? -6.730 9.917 -12.975 1.00 85.75 165 ILE A O 1
ATOM 1348 N N . ASP A 1 166 ? -7.628 10.884 -11.169 1.00 87.75 166 ASP A N 1
ATOM 1349 C CA . ASP A 1 166 ? -6.983 12.175 -11.402 1.00 87.75 166 ASP A CA 1
ATOM 1350 C C . ASP A 1 166 ? -5.542 12.166 -10.868 1.00 87.75 166 ASP A C 1
ATOM 1352 O O . ASP A 1 166 ? -5.276 12.543 -9.720 1.00 87.75 166 ASP A O 1
ATOM 1356 N N . TYR A 1 167 ? -4.611 11.761 -11.733 1.00 86.62 167 TYR A N 1
ATOM 1357 C CA . TYR A 1 167 ? -3.173 11.724 -11.454 1.00 86.62 167 TYR A CA 1
ATOM 1358 C C . TYR A 1 167 ? -2.571 13.079 -11.060 1.00 86.62 167 TYR A C 1
ATOM 1360 O O . TYR A 1 167 ? -1.539 13.100 -10.396 1.00 86.62 167 TYR A O 1
ATOM 1368 N N . SER A 1 168 ? -3.199 14.206 -11.419 1.00 85.31 168 SER A N 1
ATOM 1369 C CA . SER A 1 168 ? -2.701 15.532 -11.024 1.00 85.31 168 SER A CA 1
ATOM 1370 C C . SER A 1 168 ? -2.912 15.831 -9.535 1.00 85.31 168 SER A C 1
ATOM 1372 O O . SER A 1 168 ? -2.219 16.669 -8.964 1.00 85.31 168 SER A O 1
ATOM 1374 N N . SER A 1 169 ? -3.833 15.103 -8.894 1.00 86.50 169 SER A N 1
ATOM 1375 C CA . SER A 1 169 ? -4.182 15.240 -7.476 1.00 86.50 169 SER A CA 1
ATOM 1376 C C . SER A 1 169 ? -3.478 14.234 -6.556 1.00 86.50 169 SER A C 1
ATOM 1378 O O . SER A 1 169 ? -3.740 14.220 -5.351 1.00 86.50 169 SER A O 1
ATOM 1380 N N . ILE A 1 170 ? -2.666 13.327 -7.106 1.00 89.38 170 ILE A N 1
ATOM 1381 C CA . ILE A 1 170 ? -2.080 12.210 -6.356 1.00 89.38 170 ILE A CA 1
ATOM 1382 C C . ILE A 1 170 ? -0.946 12.703 -5.456 1.00 89.38 170 ILE A C 1
ATOM 1384 O O . ILE A 1 170 ? -0.050 13.420 -5.898 1.00 89.38 170 ILE A O 1
ATOM 1388 N N . LYS A 1 171 ? -0.986 12.283 -4.187 1.00 89.94 171 LYS A N 1
ATOM 1389 C CA . LYS A 1 171 ? 0.065 12.495 -3.188 1.00 89.94 171 LYS A CA 1
ATOM 1390 C C . LYS A 1 171 ? 0.682 11.139 -2.805 1.00 89.94 171 LYS A C 1
ATOM 1392 O O . LYS A 1 171 ? 0.243 10.086 -3.271 1.00 89.94 171 LYS A O 1
ATOM 1397 N N . GLU A 1 172 ? 1.710 11.152 -1.959 1.00 88.56 172 GLU A N 1
ATOM 1398 C CA . GLU A 1 172 ? 2.405 9.936 -1.496 1.00 88.56 172 GLU A CA 1
ATOM 1399 C C . GLU A 1 172 ? 1.487 8.823 -0.951 1.00 88.56 172 GLU A C 1
ATOM 1401 O O . GLU A 1 172 ? 1.693 7.668 -1.333 1.00 88.56 172 GLU A O 1
ATOM 1406 N N . PRO A 1 173 ? 0.457 9.097 -0.117 1.00 90.94 173 PRO A N 1
ATOM 1407 C CA . PRO A 1 173 ? -0.429 8.046 0.387 1.00 90.94 173 PRO A CA 1
ATOM 1408 C C . PRO A 1 173 ? -1.177 7.319 -0.733 1.00 90.94 173 PRO A C 1
ATOM 1410 O O . PRO A 1 173 ? -1.313 6.097 -0.700 1.00 90.94 173 PRO A O 1
ATOM 1413 N N . GLU A 1 174 ? -1.651 8.051 -1.741 1.00 92.19 174 GLU A N 1
ATOM 1414 C CA . GLU A 1 174 ? -2.312 7.450 -2.895 1.00 92.19 174 GLU A CA 1
ATOM 1415 C C . GLU A 1 174 ? -1.332 6.723 -3.814 1.00 92.19 174 GLU A C 1
ATOM 1417 O O . GLU A 1 174 ? -1.691 5.676 -4.345 1.00 92.19 174 GLU A O 1
ATOM 1422 N N . LEU A 1 175 ? -0.092 7.202 -3.961 1.00 92.38 175 LEU A N 1
ATOM 1423 C CA . LEU A 1 175 ? 0.938 6.445 -4.675 1.00 92.38 175 LEU A CA 1
ATOM 1424 C C . LEU A 1 175 ? 1.184 5.086 -4.002 1.00 92.38 175 LEU A C 1
ATOM 1426 O O . LEU A 1 175 ? 1.248 4.070 -4.688 1.00 92.38 175 LEU A O 1
ATOM 1430 N N . ALA A 1 176 ? 1.254 5.046 -2.670 1.00 94.81 176 ALA A N 1
ATOM 1431 C CA . ALA A 1 176 ? 1.393 3.798 -1.925 1.00 94.81 176 ALA A CA 1
ATOM 1432 C C . ALA A 1 176 ? 0.229 2.831 -2.183 1.00 94.81 176 ALA A C 1
ATOM 1434 O O . ALA A 1 176 ? 0.450 1.636 -2.386 1.00 94.81 176 ALA A O 1
ATOM 1435 N N . ILE A 1 177 ? -1.000 3.354 -2.234 1.00 95.31 177 ILE A N 1
ATOM 1436 C CA . ILE A 1 177 ? -2.191 2.581 -2.600 1.00 95.31 177 ILE A CA 1
ATOM 1437 C C . ILE A 1 177 ? -2.071 2.035 -4.027 1.00 95.31 177 ILE A C 1
ATOM 1439 O O . ILE A 1 177 ? -2.311 0.848 -4.223 1.00 95.31 177 ILE A O 1
ATOM 1443 N N . ILE A 1 178 ? -1.690 2.869 -5.002 1.00 93.88 178 ILE A N 1
ATOM 1444 C CA . ILE A 1 178 ? -1.544 2.465 -6.410 1.00 93.88 178 ILE A CA 1
ATOM 1445 C C . ILE A 1 178 ? -0.515 1.339 -6.531 1.00 93.88 178 ILE A C 1
ATOM 1447 O O . ILE A 1 178 ? -0.837 0.285 -7.067 1.00 93.88 178 ILE A O 1
ATOM 1451 N N . ILE A 1 179 ? 0.688 1.516 -5.975 1.00 94.25 179 ILE A N 1
ATOM 1452 C CA . ILE A 1 179 ? 1.751 0.502 -6.052 1.00 94.25 179 ILE A CA 1
ATOM 1453 C C . ILE A 1 179 ? 1.276 -0.808 -5.408 1.00 94.25 179 ILE A C 1
ATOM 1455 O O . ILE A 1 179 ? 1.382 -1.869 -6.017 1.00 94.25 179 ILE A O 1
ATOM 1459 N N . GLY A 1 180 ? 0.706 -0.745 -4.199 1.00 95.06 180 GLY A N 1
ATOM 1460 C CA . GLY A 1 180 ? 0.219 -1.937 -3.505 1.00 95.06 180 GLY A CA 1
ATOM 1461 C C . GLY A 1 180 ? -0.873 -2.665 -4.287 1.00 95.06 180 GLY A C 1
ATOM 1462 O O . GLY A 1 180 ? -0.813 -3.886 -4.452 1.00 95.06 180 GLY A O 1
ATOM 1463 N N . TYR A 1 181 ? -1.847 -1.918 -4.803 1.00 94.12 181 TYR A N 1
ATOM 1464 C CA . TYR A 1 181 ? -2.939 -2.456 -5.605 1.00 94.12 181 TYR A CA 1
ATOM 1465 C C . TYR A 1 181 ? -2.426 -3.167 -6.859 1.00 94.12 181 TYR A C 1
ATOM 1467 O O . TYR A 1 181 ? -2.781 -4.317 -7.095 1.00 94.12 181 TYR A O 1
ATOM 1475 N N . GLU A 1 182 ? -1.549 -2.529 -7.624 1.00 91.81 182 GLU A N 1
ATOM 1476 C CA . GLU A 1 182 ? -1.037 -3.069 -8.886 1.00 91.81 182 GLU A CA 1
ATOM 1477 C C . GLU A 1 182 ? -0.208 -4.337 -8.679 1.00 91.81 182 GLU A C 1
ATOM 1479 O O . GLU A 1 182 ? -0.367 -5.324 -9.399 1.00 91.81 182 GLU A O 1
ATOM 1484 N N . MET A 1 183 ? 0.590 -4.375 -7.613 1.00 91.81 183 MET A N 1
ATOM 1485 C CA . MET A 1 183 ? 1.274 -5.599 -7.198 1.00 91.81 183 MET A CA 1
ATOM 1486 C C . MET A 1 183 ? 0.293 -6.722 -6.866 1.00 91.81 183 MET A C 1
ATOM 1488 O O . MET A 1 183 ? 0.486 -7.864 -7.282 1.00 91.81 183 MET A O 1
ATOM 1492 N N . GLY A 1 184 ? -0.790 -6.394 -6.159 1.00 92.25 184 GLY A N 1
ATOM 1493 C CA . GLY A 1 184 ? -1.820 -7.366 -5.806 1.00 92.25 184 GLY A CA 1
ATOM 1494 C C . GLY A 1 184 ? -2.573 -7.874 -7.034 1.00 92.25 184 GLY A C 1
ATOM 1495 O O . GLY A 1 184 ? -2.894 -9.057 -7.114 1.00 92.25 184 GLY A O 1
ATOM 1496 N N . ALA A 1 185 ? -2.808 -7.008 -8.023 1.00 90.06 185 ALA A N 1
ATOM 1497 C CA . ALA A 1 185 ? -3.440 -7.369 -9.288 1.00 90.06 185 ALA A CA 1
ATOM 1498 C C . ALA A 1 185 ? -2.589 -8.368 -10.090 1.00 90.06 185 ALA A C 1
ATOM 1500 O O . ALA A 1 185 ? -3.136 -9.247 -10.753 1.00 90.06 185 ALA A O 1
ATOM 1501 N N . ALA A 1 186 ? -1.263 -8.276 -9.976 1.00 88.88 186 ALA A N 1
ATOM 1502 C CA . ALA A 1 186 ? -0.316 -9.217 -10.569 1.00 88.88 186 ALA A CA 1
ATOM 1503 C C . ALA A 1 18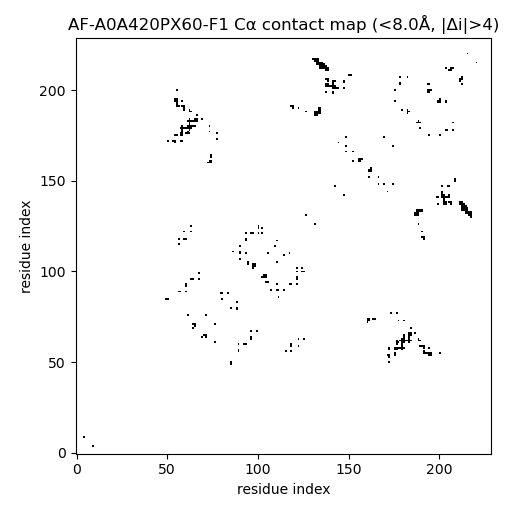6 ? -0.099 -10.502 -9.742 1.00 88.88 186 ALA A C 1
ATOM 1505 O O . ALA A 1 186 ? 0.723 -11.336 -10.115 1.00 88.88 186 ALA A O 1
ATOM 1506 N N . GLY A 1 187 ? -0.812 -10.683 -8.623 1.00 89.00 187 GLY A N 1
ATOM 1507 C CA . GLY A 1 187 ? -0.657 -11.854 -7.754 1.00 89.00 187 GLY A CA 1
ATOM 1508 C C . GLY A 1 187 ? 0.581 -11.812 -6.849 1.00 89.00 187 GLY A C 1
ATOM 1509 O O . GLY A 1 187 ? 0.940 -12.831 -6.256 1.00 89.00 187 GLY A O 1
ATOM 1510 N N . CYS A 1 188 ? 1.221 -10.648 -6.715 1.00 89.25 188 CYS A N 1
ATOM 1511 C CA . CYS A 1 188 ? 2.375 -10.440 -5.848 1.00 89.25 188 CYS A CA 1
ATOM 1512 C C . CYS A 1 188 ? 1.948 -9.833 -4.507 1.00 89.25 188 CYS A C 1
ATOM 1514 O O . CYS A 1 188 ? 1.164 -8.879 -4.462 1.00 89.25 188 CYS A O 1
ATOM 1516 N N . CYS A 1 189 ? 2.520 -10.321 -3.403 1.00 88.25 189 CYS A N 1
ATOM 1517 C CA . CYS A 1 189 ? 2.415 -9.644 -2.109 1.00 88.25 189 CYS A CA 1
ATOM 1518 C C . CYS A 1 189 ? 3.788 -9.242 -1.597 1.00 88.25 189 CYS A C 1
ATOM 1520 O O . CYS A 1 189 ? 4.720 -10.044 -1.566 1.00 88.25 189 CYS A O 1
ATOM 1522 N N . ALA A 1 190 ? 3.904 -7.992 -1.171 1.00 87.12 190 ALA A N 1
ATOM 1523 C CA . ALA A 1 190 ? 5.133 -7.463 -0.608 1.00 87.12 190 ALA A CA 1
ATOM 1524 C C . ALA A 1 190 ? 4.955 -7.153 0.872 1.00 87.12 190 ALA A C 1
ATOM 1526 O O . ALA A 1 190 ? 3.921 -6.647 1.313 1.00 87.12 190 ALA A O 1
ATOM 1527 N N . HIS A 1 191 ? 6.008 -7.437 1.636 1.00 89.31 191 HIS A N 1
ATOM 1528 C CA . HIS A 1 191 ? 6.040 -7.100 3.046 1.00 89.31 191 HIS A CA 1
ATOM 1529 C C . HIS A 1 191 ? 5.926 -5.570 3.221 1.00 89.31 191 HIS A C 1
ATOM 1531 O O . HIS A 1 191 ? 6.609 -4.830 2.504 1.00 89.31 191 HIS A O 1
ATOM 1537 N N . PRO A 1 192 ? 5.144 -5.066 4.197 1.00 88.69 192 PRO A N 1
ATOM 1538 C CA . PRO A 1 192 ? 4.961 -3.626 4.417 1.00 88.69 192 PRO A CA 1
ATOM 1539 C C . PRO A 1 192 ? 6.273 -2.847 4.591 1.00 88.69 192 PRO A C 1
ATOM 1541 O O . PRO A 1 192 ? 6.340 -1.660 4.287 1.00 88.69 192 PRO A O 1
ATOM 1544 N N . ALA A 1 193 ? 7.335 -3.509 5.062 1.00 87.75 193 ALA A N 1
ATOM 1545 C CA . ALA A 1 193 ? 8.656 -2.900 5.232 1.00 87.75 193 ALA A CA 1
ATOM 1546 C C . ALA A 1 193 ? 9.193 -2.250 3.948 1.00 87.75 193 ALA A C 1
ATOM 1548 O O . ALA A 1 193 ? 9.783 -1.183 4.059 1.00 87.75 193 ALA A O 1
ATOM 1549 N N . PHE A 1 194 ? 8.913 -2.809 2.762 1.00 86.06 194 PHE A N 1
ATOM 1550 C CA . PHE A 1 194 ? 9.345 -2.247 1.472 1.00 86.06 194 PHE A CA 1
ATOM 1551 C C . PHE A 1 194 ? 8.742 -0.871 1.153 1.00 86.06 194 PHE A C 1
ATOM 1553 O O . PHE A 1 194 ? 9.172 -0.217 0.210 1.00 86.06 194 PHE A O 1
ATOM 1560 N N . ALA A 1 195 ? 7.751 -0.426 1.924 1.00 89.88 195 ALA A N 1
ATOM 1561 C CA . ALA A 1 195 ? 7.092 0.862 1.763 1.00 89.88 195 ALA A CA 1
ATOM 1562 C C . ALA A 1 195 ? 7.270 1.783 2.985 1.00 89.88 195 ALA A C 1
ATOM 1564 O O . ALA A 1 195 ? 6.589 2.806 3.073 1.00 89.88 195 ALA A O 1
ATOM 1565 N N . ARG A 1 196 ? 8.114 1.417 3.968 1.00 87.25 196 ARG A N 1
ATOM 1566 C CA . ARG A 1 196 ? 8.216 2.147 5.246 1.00 87.25 196 ARG A CA 1
ATOM 1567 C C . ARG A 1 196 ? 8.916 3.502 5.097 1.00 87.25 196 ARG A C 1
ATOM 1569 O O . ARG A 1 196 ? 8.268 4.507 5.386 1.00 87.25 196 ARG A O 1
ATOM 1576 N N . PRO A 1 197 ? 10.185 3.586 4.672 1.00 89.19 197 PRO A N 1
ATOM 1577 C CA . PRO A 1 197 ? 10.740 4.855 4.225 1.00 89.19 197 PRO A CA 1
ATOM 1578 C C . PRO A 1 197 ? 10.149 5.246 2.869 1.00 89.19 197 PRO A C 1
ATOM 1580 O O . PRO A 1 197 ? 9.991 4.389 1.998 1.00 89.19 197 PRO A O 1
ATOM 1583 N N . GLU A 1 198 ? 9.917 6.541 2.664 1.00 88.44 198 GLU A N 1
ATOM 1584 C CA . GLU A 1 198 ? 9.510 7.100 1.367 1.00 88.44 198 GLU A CA 1
ATOM 1585 C C . GLU A 1 198 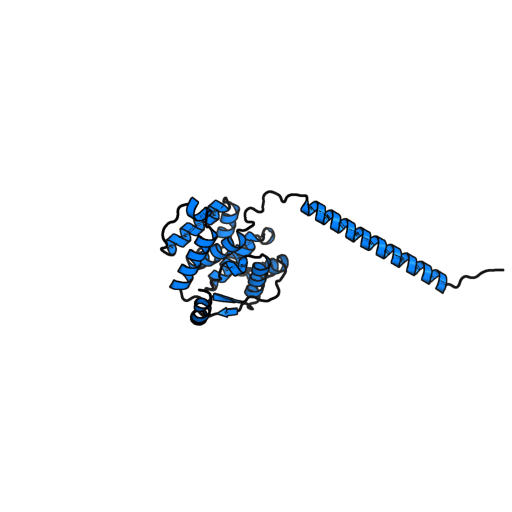? 10.444 6.627 0.243 1.00 88.44 198 GLU A C 1
ATOM 1587 O O . GLU A 1 198 ? 9.992 6.119 -0.778 1.00 88.44 198 GLU A O 1
ATOM 1592 N N . GLU A 1 199 ? 11.759 6.671 0.476 1.00 90.69 199 GLU A N 1
ATOM 1593 C CA . GLU A 1 199 ? 12.757 6.199 -0.484 1.00 90.69 199 GLU A CA 1
ATOM 1594 C C . GLU A 1 199 ? 12.551 4.727 -0.881 1.00 90.69 199 GLU A C 1
ATOM 1596 O O . GLU A 1 199 ? 12.701 4.382 -2.051 1.00 90.69 199 GLU A O 1
ATOM 1601 N N . GLN A 1 200 ? 12.175 3.850 0.058 1.00 91.88 200 GLN A N 1
ATOM 1602 C CA . GLN A 1 200 ? 11.914 2.447 -0.274 1.00 91.88 200 GLN A CA 1
ATOM 1603 C C . GLN A 1 200 ? 10.625 2.286 -1.073 1.00 91.88 200 GLN A C 1
ATOM 1605 O O . GLN A 1 200 ? 10.618 1.517 -2.031 1.00 91.88 200 GLN A O 1
ATOM 1610 N N . LEU A 1 201 ? 9.578 3.053 -0.749 1.00 93.81 201 LEU A N 1
ATOM 1611 C CA . LEU A 1 201 ? 8.355 3.069 -1.548 1.00 93.81 201 LEU A CA 1
ATOM 1612 C C . LEU A 1 201 ? 8.642 3.511 -2.989 1.00 93.81 201 LEU A C 1
ATOM 1614 O O . LEU A 1 201 ? 8.153 2.885 -3.927 1.00 93.81 201 LEU A O 1
ATOM 1618 N N . LEU A 1 202 ? 9.444 4.563 -3.177 1.00 94.94 202 LEU A N 1
ATOM 1619 C CA . LEU A 1 202 ? 9.807 5.048 -4.509 1.00 94.94 202 LEU A CA 1
ATOM 1620 C C . LEU A 1 202 ? 10.668 4.026 -5.264 1.00 94.94 202 LEU A C 1
ATOM 1622 O O . LEU A 1 202 ? 10.413 3.773 -6.441 1.00 94.94 202 LEU A O 1
ATOM 1626 N N . ARG A 1 203 ? 11.635 3.375 -4.600 1.00 95.25 203 ARG A N 1
ATOM 1627 C CA . ARG A 1 203 ? 12.419 2.271 -5.192 1.00 95.25 203 ARG A CA 1
ATOM 1628 C C . ARG A 1 203 ? 11.527 1.100 -5.588 1.00 95.25 203 ARG A C 1
ATOM 1630 O O . ARG A 1 203 ? 11.692 0.559 -6.675 1.00 95.25 203 ARG A O 1
ATOM 1637 N N . LEU A 1 204 ? 10.567 0.730 -4.740 1.00 94.69 204 LEU A N 1
ATOM 1638 C CA . LEU A 1 204 ? 9.589 -0.312 -5.038 1.00 94.69 204 LEU A CA 1
ATOM 1639 C C . LEU A 1 204 ? 8.724 0.073 -6.242 1.00 94.69 204 LEU A C 1
ATOM 1641 O O . LEU A 1 204 ? 8.581 -0.725 -7.159 1.00 94.69 204 LEU A O 1
ATOM 1645 N N . GLY A 1 205 ? 8.200 1.300 -6.275 1.00 94.56 205 GLY A N 1
ATOM 1646 C CA . GLY A 1 205 ? 7.412 1.810 -7.397 1.00 94.56 205 GLY A CA 1
ATOM 1647 C C . GLY A 1 205 ? 8.198 1.847 -8.710 1.00 94.56 205 GLY A C 1
ATOM 1648 O O . GLY A 1 205 ? 7.665 1.447 -9.741 1.00 94.56 205 GLY A O 1
ATOM 1649 N N . THR A 1 206 ? 9.467 2.261 -8.655 1.00 94.88 206 THR A N 1
ATOM 1650 C CA . THR A 1 206 ? 10.406 2.254 -9.795 1.00 94.88 206 THR A CA 1
ATOM 1651 C C . THR A 1 206 ? 10.655 0.831 -10.274 1.00 94.88 206 THR A C 1
ATOM 1653 O O . THR A 1 206 ? 10.468 0.516 -11.444 1.00 94.88 206 THR A O 1
ATOM 1656 N N . GLY A 1 207 ? 11.006 -0.061 -9.347 1.00 93.62 207 GLY A N 1
ATOM 1657 C CA . GLY A 1 207 ? 11.272 -1.455 -9.665 1.00 93.62 207 GLY A CA 1
ATOM 1658 C C . GLY A 1 207 ? 10.067 -2.152 -10.276 1.00 93.62 207 GLY A C 1
ATOM 1659 O O . GLY A 1 207 ? 10.200 -2.907 -11.236 1.00 93.62 207 GLY A O 1
ATOM 1660 N N . TRP A 1 208 ? 8.881 -1.864 -9.752 1.00 92.88 208 TRP A N 1
ATOM 1661 C CA . TRP A 1 208 ? 7.651 -2.461 -10.234 1.00 92.88 208 TRP A CA 1
ATOM 1662 C C . TRP A 1 208 ? 7.304 -1.987 -11.644 1.00 92.88 208 TRP A C 1
ATOM 1664 O O . TRP A 1 208 ? 7.078 -2.810 -12.528 1.00 92.88 208 TRP A O 1
ATOM 1674 N N . ILE A 1 209 ? 7.309 -0.671 -11.875 1.00 90.50 209 ILE A N 1
ATOM 1675 C CA . ILE A 1 209 ? 6.899 -0.107 -13.164 1.00 90.50 209 ILE A CA 1
ATOM 1676 C 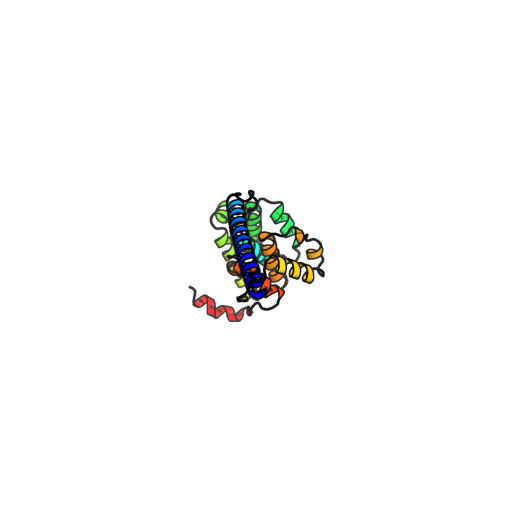C . ILE A 1 209 ? 7.868 -0.449 -14.302 1.00 90.50 209 ILE A C 1
ATOM 1678 O O . ILE A 1 209 ? 7.459 -0.554 -15.459 1.00 90.50 209 ILE A O 1
ATOM 1682 N N . GLU A 1 210 ? 9.144 -0.648 -13.971 1.00 90.88 210 GLU A N 1
ATOM 1683 C CA . GLU A 1 210 ? 10.197 -1.024 -14.917 1.00 90.88 210 GLU A CA 1
ATOM 1684 C C . GLU A 1 210 ? 10.396 -2.541 -15.039 1.00 90.88 210 GLU A C 1
ATOM 1686 O O . GLU A 1 210 ? 11.165 -2.986 -15.890 1.00 90.88 210 GLU A O 1
ATOM 1691 N N . GLY A 1 211 ? 9.723 -3.348 -14.211 1.00 89.19 211 GLY A N 1
ATOM 1692 C CA . GLY A 1 211 ? 9.892 -4.803 -14.192 1.00 89.19 211 GLY A CA 1
ATOM 1693 C C . GLY A 1 211 ? 11.261 -5.263 -13.675 1.00 89.19 211 GLY A C 1
ATOM 1694 O O . GLY A 1 211 ? 11.757 -6.305 -14.096 1.00 89.19 211 GLY A O 1
ATOM 1695 N N . THR A 1 212 ? 11.889 -4.488 -12.787 1.00 91.50 212 THR A N 1
ATOM 1696 C CA . THR A 1 212 ? 13.225 -4.750 -12.220 1.00 91.50 212 THR A CA 1
ATOM 1697 C C . THR A 1 212 ? 13.203 -5.181 -10.748 1.00 91.50 212 THR A C 1
ATOM 1699 O O . THR A 1 212 ? 14.260 -5.395 -10.154 1.00 91.50 212 THR A O 1
ATOM 1702 N N . CYS A 1 213 ? 12.021 -5.339 -10.142 1.00 89.75 213 CYS A N 1
ATOM 1703 C CA . CYS A 1 213 ? 11.887 -6.000 -8.842 1.00 89.75 213 CYS A CA 1
ATOM 1704 C C . CYS A 1 213 ? 12.343 -7.466 -8.909 1.00 89.75 213 CYS A C 1
ATOM 1706 O O . CYS A 1 213 ? 11.990 -8.188 -9.840 1.00 89.75 213 CYS A O 1
ATOM 1708 N N . ASP A 1 214 ? 13.056 -7.923 -7.877 1.00 87.12 214 ASP A N 1
ATOM 1709 C CA . ASP A 1 214 ? 13.347 -9.348 -7.699 1.00 87.12 214 ASP A CA 1
ATOM 1710 C C . ASP A 1 214 ? 12.100 -10.038 -7.140 1.00 87.12 214 ASP A C 1
ATOM 1712 O O . ASP A 1 214 ? 11.752 -9.872 -5.966 1.00 87.12 214 ASP A O 1
ATOM 1716 N N . VAL A 1 215 ? 11.389 -10.754 -8.009 1.00 84.12 215 VAL A N 1
ATOM 1717 C CA . VAL A 1 215 ? 10.168 -11.482 -7.672 1.00 84.12 215 VAL A CA 1
ATOM 1718 C C . VAL A 1 215 ? 10.527 -12.942 -7.427 1.00 84.12 215 VAL A C 1
ATOM 1720 O O . VAL A 1 215 ? 10.929 -13.661 -8.339 1.00 84.12 215 VAL A O 1
ATOM 1723 N N . GLN A 1 216 ? 10.367 -13.382 -6.185 1.00 80.44 216 GLN A N 1
ATOM 1724 C CA . GLN A 1 216 ? 10.737 -14.718 -5.742 1.00 80.44 216 GLN A CA 1
ATOM 1725 C C . GLN A 1 216 ? 9.524 -15.638 -5.669 1.00 80.44 216 GLN A C 1
ATOM 1727 O O . GLN A 1 216 ? 8.450 -15.262 -5.187 1.00 80.44 216 GLN A O 1
ATOM 1732 N N . GLU A 1 217 ? 9.729 -16.878 -6.109 1.00 70.12 217 GLU A N 1
ATOM 1733 C CA . GLU A 1 217 ? 8.742 -17.942 -5.991 1.00 70.12 217 GLU A CA 1
ATOM 1734 C C . GLU A 1 217 ? 8.629 -18.458 -4.542 1.00 70.12 217 GLU A C 1
ATOM 1736 O O . GLU A 1 217 ? 9.613 -18.451 -3.791 1.00 70.12 217 GLU A O 1
ATOM 1741 N N . PRO A 1 218 ? 7.448 -18.960 -4.133 1.00 62.16 218 PRO A N 1
ATOM 1742 C CA . PRO A 1 218 ? 7.130 -19.274 -2.735 1.00 62.16 218 PRO A CA 1
ATOM 1743 C C . PRO A 1 218 ? 8.114 -20.231 -2.042 1.00 62.16 218 PRO A C 1
ATOM 1745 O O . PRO A 1 218 ? 8.298 -20.155 -0.829 1.00 62.16 218 PRO A O 1
ATOM 1748 N N . TRP A 1 219 ? 8.764 -21.127 -2.791 1.00 54.31 219 TRP A N 1
ATOM 1749 C CA . TRP A 1 219 ? 9.704 -22.130 -2.270 1.00 54.31 219 TRP A CA 1
ATOM 1750 C C . TRP A 1 219 ? 11.110 -21.600 -1.957 1.00 54.31 219 TRP A C 1
ATOM 1752 O O . TRP A 1 219 ? 11.879 -22.291 -1.286 1.00 54.31 219 TRP A O 1
ATOM 1762 N N . MET A 1 220 ? 11.473 -20.390 -2.398 1.00 49.81 220 MET A N 1
ATOM 1763 C CA . MET A 1 220 ? 12.762 -19.786 -2.030 1.00 49.81 220 MET A CA 1
ATOM 1764 C C . MET A 1 220 ? 12.724 -19.096 -0.658 1.00 49.81 220 MET A C 1
ATOM 1766 O O . MET A 1 220 ? 13.753 -19.015 0.013 1.00 49.81 220 MET A O 1
ATOM 1770 N N . ASN A 1 221 ? 11.541 -18.693 -0.179 1.00 45.97 221 ASN A N 1
ATOM 1771 C CA . ASN A 1 221 ? 11.382 -18.004 1.106 1.00 45.97 221 ASN A CA 1
ATOM 1772 C C . ASN A 1 221 ? 11.709 -18.878 2.325 1.00 45.97 221 ASN A C 1
ATOM 1774 O O . ASN A 1 221 ? 12.139 -18.356 3.351 1.00 45.97 221 ASN A O 1
ATOM 1778 N N . THR A 1 222 ? 11.573 -20.203 2.230 1.00 44.50 222 THR A N 1
ATOM 1779 C CA . THR A 1 222 ? 11.802 -21.135 3.350 1.00 44.50 222 THR A CA 1
ATOM 1780 C C . THR A 1 222 ? 13.216 -21.105 3.946 1.00 44.50 222 THR A C 1
ATOM 1782 O O . THR A 1 222 ? 13.401 -21.639 5.028 1.00 44.50 222 THR A O 1
ATOM 1785 N N . ARG A 1 223 ? 14.214 -20.481 3.300 1.00 40.88 223 ARG A N 1
ATOM 1786 C CA . ARG A 1 223 ? 15.584 -20.373 3.849 1.00 40.88 223 ARG A CA 1
ATOM 1787 C C . ARG A 1 223 ? 15.894 -19.057 4.563 1.00 40.88 223 ARG A C 1
ATOM 1789 O O . ARG A 1 223 ? 16.875 -19.007 5.295 1.00 40.88 223 ARG A O 1
ATOM 1796 N N . ILE A 1 224 ? 15.104 -18.003 4.354 1.00 45.72 224 ILE A N 1
ATOM 1797 C CA . ILE A 1 224 ? 15.366 -16.689 4.967 1.00 45.72 224 ILE A CA 1
ATOM 1798 C C . ILE A 1 224 ? 14.733 -16.617 6.365 1.00 45.72 224 ILE A C 1
ATOM 1800 O O . ILE A 1 224 ? 15.337 -16.067 7.285 1.00 45.72 224 ILE A O 1
ATOM 1804 N N . TRP A 1 225 ? 13.571 -17.245 6.568 1.00 43.66 225 TRP A N 1
ATOM 1805 C CA . TRP A 1 225 ? 12.831 -17.157 7.834 1.00 43.66 225 TRP A CA 1
ATOM 1806 C C . TRP A 1 225 ? 13.497 -17.883 9.010 1.00 43.66 225 TRP A C 1
ATOM 1808 O O . TRP A 1 225 ? 13.453 -17.358 10.117 1.00 43.66 225 TRP A O 1
ATOM 1818 N N . ASP A 1 226 ? 14.212 -18.986 8.772 1.00 40.88 226 ASP A N 1
ATOM 1819 C CA . ASP A 1 226 ? 14.966 -19.703 9.820 1.00 40.88 226 ASP A CA 1
ATOM 1820 C C . ASP A 1 226 ? 16.193 -18.917 10.332 1.00 40.88 226 ASP A C 1
ATOM 1822 O O . ASP A 1 226 ? 16.824 -19.311 11.308 1.00 40.88 226 ASP A O 1
ATOM 1826 N N . SER A 1 227 ? 16.552 -17.806 9.676 1.00 37.62 227 SER A N 1
ATOM 1827 C CA . SER A 1 227 ? 17.698 -16.963 10.047 1.00 37.62 227 SER A CA 1
ATOM 1828 C C . SER A 1 227 ? 17.319 -15.662 10.767 1.00 37.62 227 SER A C 1
ATOM 1830 O O . SER A 1 227 ? 18.206 -14.918 11.183 1.00 37.62 227 SER A O 1
ATOM 1832 N N . MET A 1 228 ? 16.017 -15.378 10.907 1.00 39.41 228 MET A N 1
ATOM 1833 C CA . MET A 1 228 ? 15.487 -14.152 11.527 1.00 39.41 228 MET A CA 1
ATOM 1834 C C . MET A 1 228 ? 14.691 -14.397 12.823 1.00 39.41 228 MET A C 1
ATOM 1836 O O . MET A 1 228 ? 14.188 -13.441 13.416 1.00 39.41 228 MET A O 1
ATOM 1840 N N . SER A 1 229 ? 14.586 -15.654 13.262 1.00 37.22 229 SER A N 1
ATOM 1841 C CA . SER A 1 229 ? 14.056 -16.094 14.564 1.00 37.22 229 SER A CA 1
ATOM 1842 C C . SER A 1 229 ? 15.180 -16.539 15.489 1.00 37.22 229 SER A C 1
ATOM 1844 O O . SER A 1 229 ? 15.102 -16.226 16.696 1.00 37.22 229 SER A O 1
#

Nearest PDB structures (foldseek):
  8ffw-assembly1_D  TM=2.057E-01  e=1.992E+00  Homo sapiens
  1dov-assembly1_A  TM=2.019E-01  e=6.147E+00  Mus musculus

Sequence (229 aa):
MTITFPATLVLSLQICQLFDQLKQRQEQFRQELQQIRSLVDRIAPPPEYKYAGYIHILFSLANIQRLLSPDTSLSTFIKNSRCTDPLKFIVINIQRQRAHLRLPYKTWDEIINNTEGCINENYVQYVKNNMILSIGGVPSQADPFSVLLQKWKEQGSKGQDHEAIDYSSIKEPELAIIIGYEMGAAGCCAHPAFARPEEQLLRLGTGWIEGTCDVQEPWMNTRIWDSMS